Protein 6HER (pdb70)

Radius of gyration: 19.18 Å; Cα contacts (8 Å, |Δi|>4): 475; chains: 2; bounding box: 39×52×48 Å

B-factor: mean 21.42, std 13.22, range [9.12, 135.83]

Organism: Mus musculus (NCBI:txid10090)

CATH classification: 1.10.790.10

InterPro domains:
  IPR000817 Prion protein [PR00341] (7-22)
  IPR000817 Prion protein [PR00341] (31-52)
  IPR000817 Prion protein [PR00341] (56-71)
  IPR000817 Prion protein [PR00341] (72-87)
  IPR000817 Prion protein [PR00341] (111-130)
  IPR000817 Prion protein [PR00341] (143-162)
  IPR000817 Prion protein [PR00341] (193-214)
  IPR000817 Prion protein [PR00341] (234-252)
  IPR000817 Prion protein [SM00157] (23-241)
  IPR020949 Prion, copper binding octapeptide repeat region [PF03991] (51-94)
  IPR022416 Prion/Doppel protein, beta-ribbon domain [PF00377] (133-252)
  IPR022416 Prion/Doppel protein, beta-ribbon domain [PS00291] (112-127)
  IPR022416 Prion/Doppel protein, beta-ribbon domain [PS00706] (199-217)
  IPR025860 Major prion protein N-terminal [PF11587] (1-28)
  IPR036924 Prion/Doppel beta-ribbon domain superfamily [G3DSA:1.10.790.10] (89-230)
  IPR036924 Prion/Doppel beta-ribbon domain superfamily [SSF54098] (118-229)

Foldseek 3Di:
DQDDFPRDTQKDWDFADQDQDDDVDDVLSVVCVVCVVLADRTWIFHQPVVDPDLVVRLVCRLVRRLRVSVVVPADPSNNVVNSVRSSVVSSVVCVVRVVVVVD/DKAKAKDWADEAAQQAKTKIKIAIDDDPQLQWKKFKWWAAPPGDTFGAKIAASPRPDMDGDPVQPPAWDWGADVVRRMIMIIGGRDDQVPWTWMKMFTADDRDDDGDPVRTDSIHPTDTHGHDD

Sequence (227 aa):
AGAVVGGLGGYMGSAMSRPMIHFGNDWEDRYYRENMYRYPNQVYYRPVDQYSNQNNFVHDCVNITIKQHTVTNFTETDVKMMERVVEQMCVTQYQKESQAYYDQVQLQESSGGGLVQPGGSSLRRLSSCAASGRTFSSSYNMGWFRQAPGKGREEFVASITSSGDKSDYTDSVKGRFTISRDNAKNTMYLQMNNLKPEDTATYYCARGLGIYIIRARGGYDHWGQGTQVTVSS

Structure (mmCIF, N/CA/C/O backbone):
data_6HER
#
_entry.id   6HER
#
_cell.length_a   37.328
_cell.length_b   74.646
_cell.length_c   116.477
_cell.angle_alpha   90.00
_cell.angle_beta   90.00
_cell.angle_gamma   90.00
#
_symmetry.space_group_name_H-M   'P 21 21 21'
#
loop_
_entity.id
_entity.type
_entity.pdbx_description
1 polymer 'Major prion protein'
2 polymer 'Nanobody 484'
3 non-polymer 'SULFATE ION'
4 non-polymer GLYCEROL
5 water water
#
loop_
_atom_site.group_PDB
_atom_site.id
_atom_site.type_symbol
_atom_site.label_atom_id
_atom_site.label_alt_id
_atom_site.label_comp_id
_atom_site.label_asym_id
_atom_site.label_entity_id
_atom_site.label_seq_id
_atom_site.pdbx_PDB_ins_code
_atom_site.Cartn_x
_atom_site.Cartn_y
_atom_site.Cartn_z
_atom_site.occupancy
_atom_site.B_iso_or_equiv
_atom_site.auth_seq_id
_atom_site.auth_comp_id
_atom_site.auth_asym_id
_atom_site.auth_atom_id
_atom_site.pdbx_PDB_model_num
ATOM 1 N N . ALA A 1 1 ? 4.474 -10.940 -38.963 1.00 76.99 118 ALA A N 1
ATOM 2 C CA . ALA A 1 1 ? 4.209 -11.750 -37.775 1.00 75.33 118 ALA A CA 1
ATOM 3 C C . ALA A 1 1 ? 5.443 -12.539 -37.350 1.00 69.38 118 ALA A C 1
ATOM 4 O O . ALA A 1 1 ? 6.383 -12.707 -38.127 1.00 73.11 118 ALA A O 1
ATOM 6 N N . GLY A 1 2 ? 5.425 -13.012 -36.107 1.00 60.10 119 GLY A N 1
ATOM 7 C CA . GLY A 1 2 ? 6.475 -13.885 -35.603 1.00 49.10 119 GLY A CA 1
ATOM 8 C C . GLY A 1 2 ? 7.868 -13.292 -35.628 1.00 38.94 119 GLY A C 1
ATOM 9 O O . GLY A 1 2 ? 8.836 -14.001 -35.931 1.00 39.46 119 GLY A O 1
ATOM 10 N N . ALA A 1 3 ? 7.995 -12.007 -35.313 1.00 28.48 120 ALA A N 1
ATOM 11 C CA . ALA A 1 3 ? 9.296 -11.358 -35.315 1.00 22.92 120 ALA A CA 1
ATOM 12 C C . ALA A 1 3 ? 10.009 -11.579 -33.986 1.00 20.24 120 ALA A C 1
ATOM 13 O O . ALA A 1 3 ? 9.380 -11.704 -32.932 1.00 19.18 120 ALA A O 1
ATOM 15 N N . VAL A 1 4 ? 11.338 -11.614 -34.049 1.00 20.45 121 VAL A N 1
ATOM 16 C CA . VAL A 1 4 ? 12.195 -11.863 -32.895 1.00 18.68 121 VAL A CA 1
ATOM 17 C C . VAL A 1 4 ? 12.987 -10.597 -32.610 1.00 18.45 121 VAL A C 1
ATOM 18 O O . VAL A 1 4 ? 13.627 -10.043 -33.513 1.00 20.45 121 VAL A O 1
ATOM 22 N N . VAL A 1 5 ? 12.938 -10.139 -31.363 1.00 17.18 122 VAL A N 1
ATOM 23 C CA . VAL A 1 5 ? 13.744 -9.021 -30.894 1.00 17.54 122 VAL A CA 1
ATOM 24 C C . VAL A 1 5 ? 14.383 -9.451 -29.585 1.00 16.54 122 VAL A C 1
ATOM 25 O O . VAL A 1 5 ? 13.687 -9.940 -28.688 1.00 16.84 122 VAL A O 1
ATOM 29 N N . GLY A 1 6 ? 15.701 -9.296 -29.479 1.00 17.58 123 GLY A N 1
ATOM 30 C CA . GLY A 1 6 ? 16.392 -9.646 -28.248 1.00 17.95 123 GLY A CA 1
ATOM 31 C C . GLY A 1 6 ? 16.239 -11.097 -27.851 1.00 16.30 123 GLY A C 1
ATOM 32 O O . GLY A 1 6 ? 16.238 -11.413 -26.655 1.00 17.45 123 GLY A O 1
ATOM 33 N N . GLY A 1 7 ? 16.093 -11.991 -28.826 1.00 16.57 124 GLY A N 1
ATOM 34 C CA . GLY A 1 7 ? 15.975 -13.407 -28.560 1.00 16.15 124 GLY A CA 1
ATOM 35 C C . GLY A 1 7 ? 14.591 -13.887 -28.198 1.00 16.44 124 GLY A C 1
ATOM 36 O O . GLY A 1 7 ? 14.422 -15.080 -27.926 1.00 18.24 124 GLY A O 1
ATOM 37 N N . LEU A 1 8 ? 13.599 -13.008 -28.167 1.00 15.77 125 LEU A N 1
ATOM 38 C CA . LEU A 1 8 ? 12.221 -13.382 -27.901 1.00 14.89 125 LEU A CA 1
ATOM 39 C C . LEU A 1 8 ? 11.403 -13.204 -29.169 1.00 14.84 125 LEU A C 1
ATOM 40 O O . LEU A 1 8 ? 11.402 -12.122 -29.763 1.00 15.05 125 LEU 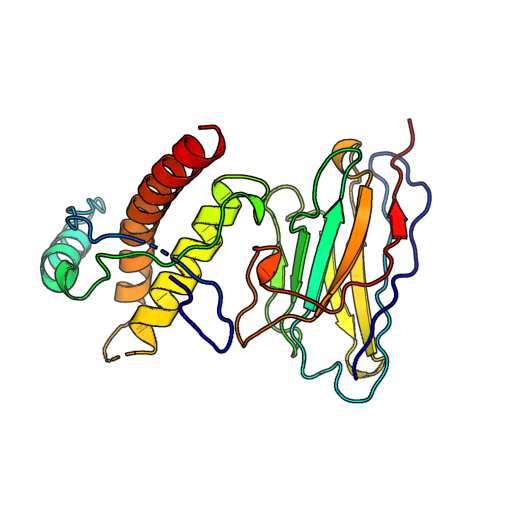A O 1
ATOM 45 N N . GLY A 1 9 ? 10.712 -14.264 -29.577 1.00 15.42 126 GLY A N 1
ATOM 46 C CA . GLY A 1 9 ? 9.841 -14.216 -30.730 1.00 15.77 126 GLY A CA 1
ATOM 47 C C . GLY A 1 9 ? 8.424 -13.821 -30.363 1.00 15.65 126 GLY A C 1
ATOM 48 O O . GLY A 1 9 ? 8.130 -13.375 -29.250 1.00 16.13 126 GLY A O 1
ATOM 49 N N . GLY A 1 10 ? 7.530 -13.982 -31.334 1.00 15.91 127 GLY A N 1
ATOM 50 C CA . GLY A 1 10 ? 6.131 -13.692 -31.115 1.00 15.81 127 GLY A CA 1
ATOM 51 C C . GLY A 1 10 ? 5.757 -12.230 -31.181 1.00 16.79 127 GLY A C 1
ATOM 52 O O . GLY A 1 10 ? 4.632 -11.879 -30.809 1.00 18.54 127 GLY A O 1
ATOM 53 N N . TYR A 1 11 ? 6.663 -11.361 -31.617 1.00 15.95 128 TYR A N 1
ATOM 54 C CA . TYR A 1 11 ? 6.311 -9.966 -31.807 1.00 15.80 128 TYR A CA 1
ATOM 55 C C . TYR A 1 11 ? 5.599 -9.793 -33.138 1.00 17.10 128 TYR A C 1
ATOM 56 O O . TYR A 1 11 ? 5.879 -10.494 -34.114 1.00 19.88 128 TYR A O 1
ATOM 65 N N . MET A 1 12 ? 4.657 -8.862 -33.158 1.00 17.52 129 MET A N 1
ATOM 66 C CA . MET A 1 12 ? 3.985 -8.457 -34.379 1.00 18.14 129 MET A CA 1
ATOM 67 C C . MET A 1 12 ? 4.651 -7.175 -34.858 1.00 18.47 129 MET A C 1
ATOM 68 O O . MET A 1 12 ? 5.084 -6.359 -34.047 1.00 17.81 129 MET A O 1
ATOM 73 N N . GLY A 1 14 ? 3.629 -3.888 -37.001 1.00 21.38 131 GLY A N 1
ATOM 74 C CA . GLY A 1 14 ? 2.553 -3.081 -37.551 1.00 21.60 131 GLY A CA 1
ATOM 75 C C . GLY A 1 14 ? 2.848 -2.522 -38.931 1.00 20.81 131 GLY A C 1
ATOM 76 O O . GLY A 1 14 ? 4.004 -2.405 -39.333 1.00 22.20 131 GLY A O 1
ATOM 77 N N . SER A 1 15 ? 1.794 -2.176 -39.660 1.00 22.44 132 SER A N 1
ATOM 78 C CA . SER A 1 15 ? 1.990 -1.607 -40.983 1.00 23.19 132 SER A CA 1
ATOM 79 C C . SER A 1 15 ? 2.588 -0.206 -40.878 1.00 23.07 132 SER A C 1
ATOM 80 O O . SER A 1 15 ? 2.464 0.484 -39.861 1.00 23.58 132 SER A O 1
ATOM 83 N N . ALA A 1 16 ? 3.244 0.212 -41.955 1.00 23.36 133 ALA A N 1
ATOM 84 C CA . ALA A 1 16 ? 3.911 1.504 -41.958 1.00 23.09 133 ALA A CA 1
ATOM 85 C C . ALA A 1 16 ? 2.906 2.633 -41.784 1.00 25.52 133 ALA A C 1
ATOM 86 O O . ALA A 1 16 ? 1.798 2.602 -42.332 1.00 26.69 133 ALA A O 1
ATOM 88 N N . MET A 1 17 ? 3.306 3.632 -41.006 1.00 27.56 134 MET A N 1
ATOM 89 C CA . MET A 1 17 ? 2.508 4.810 -40.725 1.00 32.56 134 MET A CA 1
ATOM 90 C C . MET A 1 17 ? 3.290 6.028 -41.186 1.00 30.83 134 MET A C 1
ATOM 91 O O . MET A 1 17 ? 4.524 6.024 -41.185 1.00 29.06 134 MET A O 1
ATOM 96 N N . SER A 1 18 ? 2.573 7.073 -41.582 1.00 33.12 135 SER A N 1
ATOM 97 C CA . SER A 1 18 ? 3.240 8.329 -41.888 1.00 37.87 135 SER A CA 1
ATOM 98 C C . SER A 1 18 ? 3.809 8.916 -40.603 1.00 36.65 135 SER A C 1
ATOM 99 O O . SER A 1 18 ? 3.131 8.950 -39.571 1.00 36.33 135 SER A O 1
ATOM 102 N N . ARG A 1 19 ? 5.064 9.347 -40.653 1.00 35.81 136 ARG A N 1
ATOM 103 C CA . ARG A 1 19 ? 5.669 10.004 -39.504 1.00 36.34 136 ARG A CA 1
ATOM 104 C C . ARG A 1 19 ? 5.189 11.450 -39.456 1.00 35.64 136 ARG A C 1
ATOM 105 O O . ARG A 1 19 ? 5.439 12.202 -40.403 1.00 36.10 136 ARG A O 1
ATOM 113 N N . PRO A 1 20 ? 4.520 11.870 -38.396 1.00 33.92 137 PRO A N 1
ATOM 114 C CA . PRO A 1 20 ? 4.083 13.262 -38.296 1.00 33.87 137 PRO A CA 1
ATOM 115 C C . PRO A 1 20 ? 5.172 14.115 -37.659 1.00 31.98 137 PRO A C 1
ATOM 116 O O . PRO A 1 20 ? 6.159 13.619 -37.109 1.00 31.34 137 PRO A O 1
ATOM 120 N 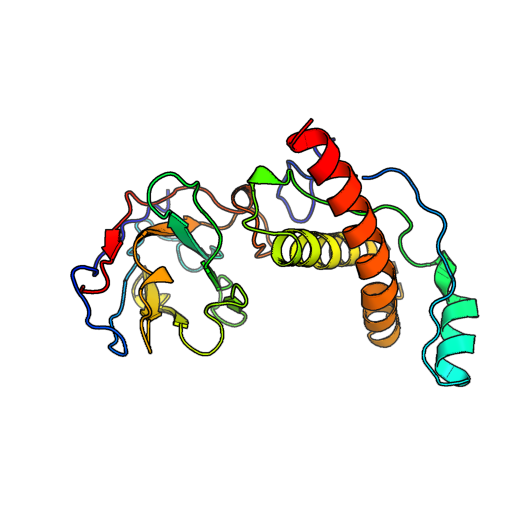N . MET A 1 21 ? 4.972 15.422 -37.758 1.00 30.72 138 MET A N 1
ATOM 121 C CA . MET A 1 21 ? 5.799 16.364 -37.024 1.00 28.53 138 MET A CA 1
ATOM 122 C C . MET A 1 21 ? 5.409 16.334 -35.552 1.00 25.90 138 MET A C 1
ATOM 123 O O . MET A 1 21 ? 4.226 16.273 -35.207 1.00 27.31 138 MET A O 1
ATOM 128 N N . ILE A 1 22 ? 6.413 16.343 -34.680 1.00 22.67 139 ILE A N 1
ATOM 129 C CA . ILE A 1 22 ? 6.211 16.482 -33.243 1.00 20.09 139 ILE A CA 1
ATOM 130 C C . ILE A 1 22 ? 6.559 17.914 -32.875 1.00 18.27 139 ILE A C 1
ATOM 131 O O . ILE A 1 22 ? 7.603 18.429 -33.294 1.00 17.80 139 ILE A O 1
ATOM 136 N N . HIS A 1 23 ? 5.687 18.562 -32.108 1.00 17.90 140 HIS A N 1
ATOM 137 C CA . HIS A 1 23 ? 5.843 19.966 -31.743 1.00 18.45 140 HIS A CA 1
ATOM 138 C C . HIS A 1 23 ? 6.306 20.044 -30.292 1.00 19.35 140 HIS A C 1
ATOM 139 O O . HIS A 1 23 ? 5.535 19.764 -29.367 1.00 22.38 140 HIS A O 1
ATOM 146 N N . PHE A 1 24 ? 7.572 20.416 -30.104 1.00 17.48 141 PHE A N 1
ATOM 147 C CA . PHE A 1 24 ? 8.244 20.346 -28.813 1.00 18.58 141 PHE A CA 1
ATOM 148 C C . PHE A 1 24 ? 8.145 21.632 -28.004 1.00 20.95 141 PHE A C 1
ATOM 149 O O . PHE A 1 24 ? 8.534 21.636 -26.830 1.00 22.87 141 PHE A O 1
ATOM 157 N N . GLY A 1 25 ? 7.643 22.716 -28.591 1.00 20.32 142 GLY A N 1
ATOM 158 C CA . GLY A 1 25 ? 7.601 23.980 -27.882 1.00 19.54 142 GLY A CA 1
ATOM 159 C C . GLY A 1 25 ? 8.935 24.679 -27.777 1.00 18.77 142 GLY A C 1
ATOM 160 O O . GLY A 1 25 ? 9.099 25.561 -26.930 1.00 20.09 142 GLY A O 1
ATOM 161 N N . ASN A 1 26 ? 9.895 24.306 -28.619 1.00 19.27 143 ASN A N 1
ATOM 162 C CA . ASN A 1 26 ? 11.233 24.871 -28.614 1.00 19.78 143 ASN A CA 1
ATOM 163 C C . ASN A 1 26 ? 11.746 24.856 -30.048 1.00 18.16 143 ASN A C 1
ATOM 164 O O . ASN A 1 26 ? 11.589 23.857 -30.753 1.00 18.02 143 ASN A O 1
ATOM 169 N N . ASP A 1 27 ? 12.349 25.967 -30.479 1.00 17.85 144 ASP A N 1
ATOM 170 C CA . ASP A 1 27 ? 12.767 26.081 -31.875 1.00 18.14 144 ASP A CA 1
ATOM 171 C C . ASP A 1 27 ? 13.836 25.050 -32.223 1.00 17.02 144 ASP A C 1
ATOM 172 O O . ASP A 1 27 ? 13.760 24.385 -33.265 1.00 17.83 144 ASP A O 1
ATOM 177 N N . TRP A 1 28 ? 14.849 24.910 -31.367 1.00 17.58 145 TRP A N 1
ATOM 178 C CA . TRP A 1 28 ? 15.939 23.989 -31.668 1.00 18.31 145 TRP A CA 1
ATOM 179 C C . TRP A 1 28 ? 15.442 22.552 -31.753 1.00 17.68 145 TRP A C 1
ATOM 180 O O . TRP A 1 28 ? 15.799 21.811 -32.678 1.00 17.88 145 TRP A O 1
ATOM 191 N N . GLU A 1 29 ? 14.619 22.133 -30.790 1.00 17.02 146 GLU A N 1
ATOM 192 C CA . GLU A 1 29 ? 14.120 20.763 -30.825 1.00 16.64 146 GLU A CA 1
ATOM 193 C C . GLU A 1 29 ? 13.249 20.528 -32.048 1.00 16.33 146 GLU A C 1
ATOM 194 O O . GLU A 1 29 ? 13.336 19.473 -32.686 1.00 16.56 146 GLU A O 1
ATOM 200 N N . ASP A 1 30 ? 12.403 21.502 -32.393 1.00 15.68 147 ASP A N 1
ATOM 201 C CA . ASP A 1 30 ? 11.579 21.362 -33.588 1.00 14.83 147 ASP A CA 1
ATOM 202 C C . ASP A 1 30 ? 12.443 21.236 -34.835 1.00 15.36 147 ASP A C 1
ATOM 203 O O . ASP A 1 30 ? 12.180 20.390 -35.700 1.00 15.32 147 ASP A O 1
ATOM 208 N N . ARG A 1 31 ? 13.477 22.071 -34.950 1.00 15.65 148 ARG A N 1
ATOM 209 C CA . ARG A 1 31 ? 14.350 22.000 -36.117 1.00 17.72 148 ARG A CA 1
ATOM 210 C C . ARG A 1 31 ? 15.114 20.685 -36.149 1.00 15.88 148 ARG A C 1
ATOM 211 O O . ARG A 1 31 ? 15.213 20.043 -37.203 1.00 15.45 148 ARG A O 1
ATOM 219 N N . TYR A 1 32 ? 15.669 20.275 -35.006 1.00 15.11 149 TYR A N 1
ATOM 220 C CA . TYR A 1 32 ? 16.356 18.992 -34.947 1.00 14.02 149 TYR A CA 1
ATOM 221 C C . TYR A 1 32 ? 15.422 17.853 -35.343 1.00 13.89 149 TYR A C 1
ATOM 222 O O . TYR A 1 32 ? 15.811 16.953 -36.097 1.00 14.14 149 TYR A O 1
ATOM 231 N N . TYR A 1 33 ? 14.184 17.872 -34.845 1.00 14.52 150 TYR A N 1
ATOM 232 C CA . TYR A 1 33 ? 13.255 16.804 -35.192 1.00 14.99 150 TYR A CA 1
ATOM 233 C C . TYR A 1 33 ? 12.956 16.805 -36.685 1.00 14.69 150 TYR A C 1
ATOM 234 O O . TYR A 1 33 ? 12.963 15.749 -37.325 1.00 14.82 150 TYR A O 1
ATOM 243 N N . ARG A 1 34 ? 12.686 17.980 -37.256 1.00 14.53 151 ARG A N 1
ATOM 244 C CA . ARG A 1 34 ? 12.432 18.056 -38.694 1.00 15.85 151 ARG A CA 1
ATOM 245 C C . ARG A 1 34 ? 13.598 17.491 -39.487 1.00 15.41 151 ARG A C 1
ATOM 246 O O . ARG A 1 34 ? 13.399 16.827 -40.511 1.00 16.61 151 ARG A O 1
ATOM 254 N N . GLU A 1 35 ? 14.820 17.747 -39.026 1.00 14.22 152 GLU A N 1
ATOM 255 C CA . GLU A 1 35 ? 16.013 17.264 -39.710 1.00 14.24 152 GLU A CA 1
ATOM 256 C C . GLU A 1 35 ? 16.171 15.75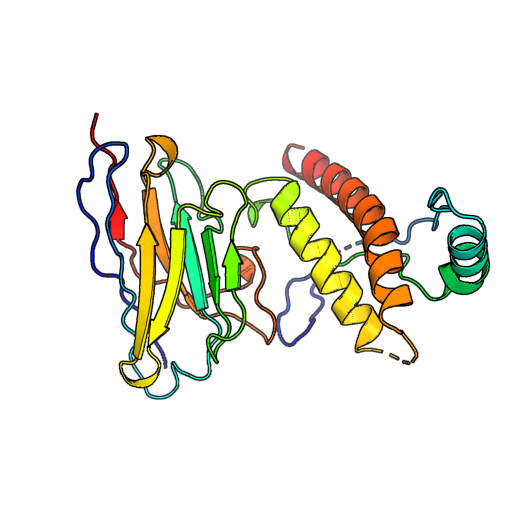4 -39.615 1.00 13.71 152 GLU A C 1
ATOM 257 O O . GLU A 1 35 ? 16.692 15.139 -40.553 1.00 14.18 152 GLU A O 1
ATOM 263 N N . ASN A 1 36 ? 15.765 15.146 -38.493 1.00 13.27 153 ASN A N 1
ATOM 264 C CA . ASN A 1 36 ? 16.119 13.768 -38.184 1.00 13.14 153 ASN A CA 1
ATOM 265 C C . ASN A 1 36 ? 14.949 12.801 -38.228 1.00 13.33 153 ASN A C 1
ATOM 266 O O . ASN A 1 36 ? 15.165 11.592 -38.068 1.00 14.15 153 ASN A O 1
ATOM 271 N N . MET A 1 37 ? 13.727 13.283 -38.475 1.00 13.72 154 MET A N 1
ATOM 272 C CA . MET A 1 37 ? 12.543 12.459 -38.253 1.00 14.02 154 MET A CA 1
ATOM 273 C C . MET A 1 37 ? 12.512 11.212 -39.128 1.00 14.87 154 MET A C 1
ATOM 274 O O . MET A 1 37 ? 11.917 10.206 -38.729 1.00 14.75 154 MET A O 1
ATOM 279 N N . TYR A 1 38 ? 13.124 11.247 -40.315 1.00 14.47 155 TYR A N 1
ATOM 280 C CA . TYR A 1 38 ? 13.086 10.079 -41.190 1.00 15.41 155 TYR A CA 1
ATOM 281 C C . TYR A 1 38 ? 14.090 9.004 -40.787 1.00 16.69 155 TYR A C 1
ATOM 282 O O . TYR A 1 38 ? 14.024 7.883 -41.310 1.00 19.84 155 TYR A O 1
ATOM 291 N N . ARG A 1 39 ? 14.988 9.306 -39.846 1.00 15.69 156 ARG A N 1
ATOM 292 C CA . ARG A 1 39 ? 15.853 8.291 -39.256 1.00 16.16 156 ARG A CA 1
ATOM 293 C C . ARG A 1 39 ? 15.141 7.463 -38.199 1.00 17.32 156 ARG A C 1
ATOM 294 O O . ARG A 1 39 ? 15.720 6.489 -37.707 1.00 19.89 156 ARG A O 1
ATOM 302 N N . TYR A 1 40 ? 13.921 7.824 -37.837 1.00 15.78 157 TYR A N 1
ATOM 303 C CA . TYR A 1 40 ? 13.175 7.209 -36.749 1.00 16.60 157 TYR A CA 1
ATOM 304 C C . TYR A 1 40 ? 12.151 6.223 -37.307 1.00 17.48 157 TYR A C 1
ATOM 305 O O . TYR A 1 40 ? 11.847 6.245 -38.502 1.00 18.54 157 TYR A O 1
ATOM 314 N N . PRO A 1 41 ? 11.608 5.319 -36.484 1.00 19.09 158 PRO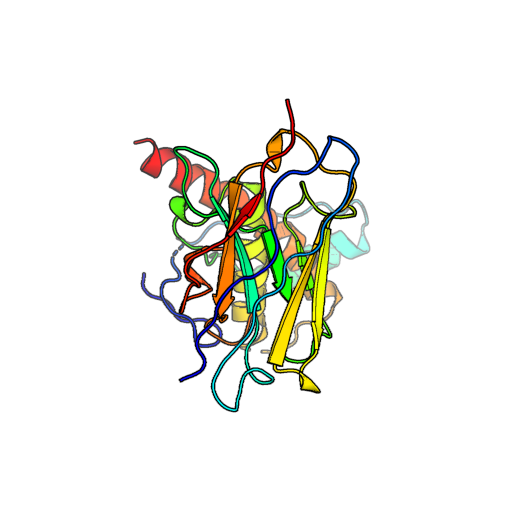 A N 1
ATOM 315 C CA . PRO A 1 41 ? 10.746 4.260 -37.033 1.00 20.03 158 PRO A CA 1
ATOM 316 C C . PRO A 1 41 ? 9.447 4.793 -37.630 1.00 21.52 158 PRO A C 1
ATOM 317 O O . PRO A 1 41 ? 8.948 5.856 -37.253 1.00 22.76 158 PRO A O 1
ATOM 321 N N . ASN A 1 42 ? 8.899 4.027 -38.577 1.00 20.61 159 ASN A N 1
ATOM 322 C CA . ASN A 1 42 ? 7.547 4.253 -39.082 1.00 21.52 159 ASN A CA 1
ATOM 323 C C . ASN A 1 42 ? 6.681 3.003 -38.966 1.00 21.11 159 ASN A C 1
ATOM 324 O O . ASN A 1 42 ? 5.569 2.977 -39.507 1.00 22.38 159 ASN A O 1
ATOM 329 N N . GLN A 1 43 ? 7.172 1.968 -38.279 1.00 21.10 160 GLN A N 1
ATOM 330 C CA . GLN A 1 43 ? 6.452 0.733 -38.005 1.00 20.90 160 GLN A CA 1
ATOM 331 C C . GLN A 1 43 ? 6.781 0.347 -36.572 1.00 19.34 160 GLN A C 1
ATOM 332 O O . GLN A 1 43 ? 7.931 0.485 -36.146 1.00 21.37 160 GLN A O 1
ATOM 338 N N . VAL A 1 44 ? 5.792 -0.150 -35.829 1.00 16.67 161 VAL A N 1
ATOM 339 C CA . VAL A 1 44 ? 5.992 -0.460 -34.416 1.00 16.25 161 VAL A CA 1
ATOM 340 C C . VAL A 1 44 ? 5.862 -1.956 -34.172 1.00 15.63 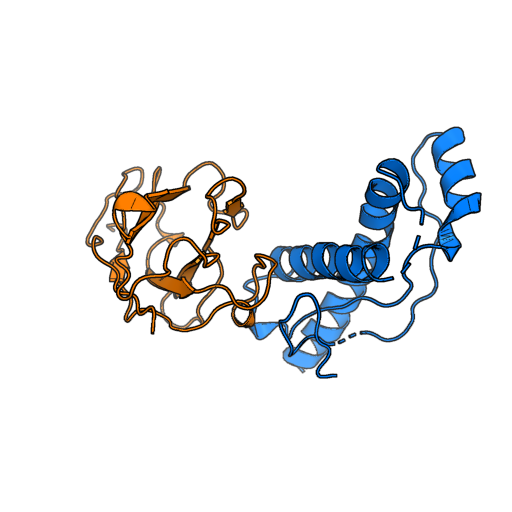161 VAL A C 1
ATOM 341 O O . VAL A 1 44 ? 5.049 -2.649 -34.792 1.00 17.33 161 VAL A O 1
ATOM 345 N N . TYR A 1 45 ? 6.673 -2.444 -33.236 1.00 14.49 162 TYR A N 1
ATOM 346 C CA . TYR A 1 45 ? 6.587 -3.811 -32.744 1.00 14.83 162 TYR A CA 1
ATOM 347 C C . TYR A 1 45 ? 5.654 -3.848 -31.543 1.00 14.79 162 TYR A C 1
ATOM 348 O O . TYR A 1 45 ? 5.672 -2.947 -30.698 1.00 16.36 162 TYR A O 1
ATOM 357 N N . TYR A 1 46 ? 4.835 -4.890 -31.473 1.00 14.76 163 TYR A N 1
ATOM 358 C CA . TYR A 1 46 ? 3.884 -5.034 -30.384 1.00 14.62 163 TYR A CA 1
ATOM 359 C C . TYR A 1 46 ? 3.622 -6.517 -30.160 1.00 14.54 163 TYR A C 1
ATOM 360 O O . TYR A 1 46 ? 4.139 -7.379 -30.877 1.00 16.32 163 TYR A O 1
ATOM 369 N N . ARG A 1 47 ? 2.824 -6.813 -29.143 1.00 14.27 164 ARG A N 1
ATOM 370 C CA . ARG A 1 47 ? 2.378 -8.164 -28.852 1.00 14.42 164 ARG A CA 1
ATOM 371 C C . ARG A 1 47 ? 0.861 -8.169 -28.704 1.00 14.94 164 ARG A C 1
ATOM 372 O O . ARG A 1 47 ? 0.254 -7.117 -28.485 1.00 15.20 164 ARG A O 1
ATOM 380 N N . PRO A 1 48 ? 0.224 -9.332 -28.853 1.00 15.76 165 PRO A N 1
ATOM 381 C CA . PRO A 1 48 ? -1.244 -9.387 -28.780 1.00 16.31 165 PRO A CA 1
ATOM 382 C C . PRO A 1 48 ? -1.804 -8.741 -27.515 1.00 17.21 165 PRO A C 1
ATOM 383 O O . PRO A 1 48 ? -1.237 -8.857 -26.423 1.00 17.18 165 PRO A O 1
ATOM 387 N N . VAL A 1 49 ? -2.951 -8.071 -27.672 1.00 17.69 166 VAL A N 1
ATOM 388 C CA . VAL A 1 49 ? -3.500 -7.243 -26.597 1.00 18.60 166 VAL A CA 1
ATOM 389 C C . VAL A 1 49 ? -3.843 -8.056 -25.357 1.00 17.93 166 VAL A C 1
ATOM 390 O O . VAL A 1 49 ? -3.824 -7.524 -24.239 1.00 18.57 166 VAL A O 1
ATOM 394 N N . ASP A 1 50 ? -4.158 -9.349 -25.517 1.00 17.89 167 ASP A N 1
ATOM 395 C CA . ASP A 1 50 ? -4.510 -10.171 -24.358 1.00 18.57 167 ASP A CA 1
ATOM 396 C C . ASP A 1 50 ? -3.340 -10.359 -23.398 1.00 17.17 167 ASP A C 1
ATOM 397 O O . ASP A 1 50 ? -3.548 -10.772 -22.248 1.00 18.66 167 ASP A O 1
ATOM 402 N N . GLN A 1 51 ? -2.121 -10.068 -23.846 1.00 15.13 168 GLN A N 1
ATOM 403 C CA . GLN A 1 51 ? -0.930 -10.195 -23.019 1.00 13.86 168 GLN A CA 1
ATOM 404 C C . GLN A 1 51 ? -0.732 -9.016 -22.076 1.00 14.59 168 GLN A C 1
ATOM 405 O O . GLN A 1 51 ? 0.246 -9.009 -21.315 1.00 14.94 168 GLN A O 1
ATOM 411 N N . TYR A 1 52 ? -1.658 -8.052 -22.079 1.00 14.82 169 TYR A N 1
ATOM 412 C CA . TYR A 1 52 ? -1.578 -6.846 -21.270 1.00 14.68 169 TYR A CA 1
ATOM 413 C C . TYR A 1 52 ? -2.895 -6.602 -20.550 1.00 16.02 169 TYR A C 1
ATOM 414 O O . TYR A 1 52 ? -3.964 -7.005 -21.017 1.00 17.19 169 TYR A O 1
ATOM 423 N N . SER A 1 53 ? -2.811 -5.900 -19.418 1.00 17.02 170 SER A N 1
ATOM 424 C CA . SER A 1 53 ? -4.007 -5.511 -18.686 1.00 17.50 170 SER A CA 1
ATOM 425 C C . SER A 1 53 ? -4.715 -4.321 -19.316 1.00 18.41 170 SER A C 1
ATOM 426 O O . SER A 1 53 ? -5.931 -4.174 -19.134 1.00 20.24 170 SER A O 1
ATOM 429 N N . ASN A 1 54 ? -3.996 -3.471 -20.046 1.00 18.74 171 ASN A N 1
ATOM 430 C CA . ASN A 1 54 ? -4.553 -2.196 -20.470 1.00 19.67 171 ASN A CA 1
ATOM 431 C C . ASN A 1 54 ? -3.667 -1.588 -21.545 1.00 19.43 171 ASN A C 1
ATOM 432 O O . ASN A 1 54 ? -2.612 -2.126 -21.899 1.00 18.86 171 ASN A O 1
ATOM 437 N N . GLN A 1 55 ? -4.108 -0.434 -22.039 1.00 19.33 172 GLN A N 1
ATOM 438 C CA . GLN A 1 55 ? -3.381 0.269 -23.087 1.00 19.88 172 GLN A CA 1
ATOM 439 C C . GLN A 1 55 ? -1.997 0.705 -22.622 1.00 20.87 172 GLN A C 1
ATOM 440 O O . GLN A 1 55 ? -1.016 0.558 -23.360 1.00 19.37 172 GLN A O 1
ATOM 446 N N . ASN A 1 56 ? -1.890 1.224 -21.393 1.00 22.64 173 ASN A N 1
ATOM 447 C CA . ASN A 1 56 ? -0.610 1.757 -20.932 1.00 27.67 173 ASN A CA 1
ATOM 448 C C . ASN A 1 56 ? 0.489 0.701 -20.981 1.00 19.25 173 ASN A C 1
ATOM 449 O O . ASN A 1 56 ? 1.625 0.991 -21.376 1.00 16.97 173 ASN A O 1
ATOM 454 N N . ASN A 1 57 ? 0.173 -0.533 -20.590 1.00 15.60 174 ASN A N 1
ATOM 455 C CA . ASN A 1 57 ? 1.203 -1.564 -20.560 1.00 15.18 174 ASN A CA 1
ATOM 456 C C . ASN A 1 57 ? 1.555 -2.047 -21.963 1.00 15.07 174 ASN A C 1
ATOM 457 O O . ASN A 1 57 ? 2.731 -2.278 -22.265 1.00 14.73 174 ASN A O 1
ATOM 462 N N . PHE A 1 58 ? 0.551 -2.192 -22.832 1.00 15.29 175 PHE A N 1
ATOM 463 C CA . PHE A 1 58 ? 0.811 -2.483 -24.239 1.00 14.25 175 PHE A CA 1
ATOM 464 C C . PHE A 1 58 ? 1.720 -1.422 -24.848 1.00 13.96 175 PHE A C 1
ATOM 465 O O . PHE A 1 58 ? 2.712 -1.744 -25.512 1.00 14.41 175 PHE A O 1
ATOM 473 N N . VAL A 1 59 ? 1.397 -0.146 -24.619 1.00 15.36 176 VAL A N 1
ATOM 474 C CA . VAL A 1 59 ? 2.151 0.941 -25.239 1.00 15.64 176 VAL A CA 1
ATOM 475 C C . VAL A 1 59 ? 3.573 0.986 -24.698 1.00 14.69 176 VAL A C 1
ATOM 476 O O . VAL A 1 59 ? 4.531 1.227 -25.441 1.00 15.19 176 VAL A O 1
ATOM 480 N N . HIS A 1 60 ? 3.740 0.706 -23.404 1.00 15.40 177 HIS A N 1
ATOM 481 C CA . HIS A 1 60 ? 5.075 0.714 -22.820 1.00 14.56 177 HIS A CA 1
ATOM 482 C C . HIS A 1 60 ? 6.000 -0.266 -23.538 1.00 13.35 177 HIS A C 1
ATOM 483 O O . HIS A 1 60 ? 7.129 0.083 -23.900 1.00 14.26 177 HIS A O 1
ATOM 490 N N . ASP A 1 61 ? 5.543 -1.507 -23.732 1.00 13.58 178 ASP A N 1
ATOM 491 C CA . ASP A 1 61 ? 6.342 -2.493 -24.454 1.00 13.43 178 ASP A CA 1
ATOM 492 C C . ASP A 1 61 ? 6.581 -2.049 -25.888 1.00 13.54 178 ASP A C 1
ATOM 493 O O . ASP A 1 61 ? 7.697 -2.153 -26.409 1.00 13.79 178 ASP A O 1
ATOM 498 N N . CYS A 1 62 ? 5.516 -1.592 -26.556 1.00 13.88 179 CYS A N 1
ATOM 499 C CA . CYS A 1 62 ? 5.613 -1.181 -27.952 1.00 14.44 179 CYS A CA 1
ATOM 500 C C . CYS A 1 62 ? 6.667 -0.094 -28.136 1.00 14.56 179 CYS A C 1
ATOM 501 O O . CYS A 1 62 ? 7.503 -0.182 -29.038 1.00 14.41 179 CYS A O 1
ATOM 504 N N . VAL A 1 63 ? 6.685 0.907 -27.259 1.00 14.45 180 VAL A N 1
ATOM 505 C CA . VAL A 1 63 ? 7.692 1.960 -27.365 1.00 14.25 180 VAL A CA 1
ATOM 506 C C . VAL A 1 63 ? 9.082 1.400 -27.096 1.00 13.61 180 VAL A C 1
ATOM 507 O O . VAL A 1 63 ? 10.020 1.606 -27.874 1.00 14.78 180 VAL A O 1
ATOM 511 N N . ASN A 1 64 ? 9.228 0.671 -25.988 1.00 14.42 181 ASN A N 1
ATOM 512 C CA . ASN A 1 64 ? 10.528 0.155 -25.576 1.00 15.23 181 ASN A CA 1
ATOM 513 C C . ASN A 1 64 ? 11.134 -0.758 -26.642 1.00 15.79 181 ASN A C 1
ATOM 514 O O . ASN A 1 64 ? 12.283 -0.566 -27.066 1.00 15.29 181 ASN A O 1
ATOM 519 N N . ILE A 1 65 ? 10.368 -1.750 -27.101 1.00 15.10 182 ILE A N 1
ATOM 520 C CA . ILE A 1 65 ? 10.903 -2.739 -28.033 1.00 15.26 182 ILE A CA 1
ATOM 521 C C . ILE A 1 65 ? 11.110 -2.135 -29.421 1.00 15.41 182 ILE A C 1
ATOM 522 O O . ILE A 1 65 ? 12.094 -2.446 -30.103 1.00 16.66 182 ILE A O 1
ATOM 527 N N . THR A 1 66 ? 10.202 -1.257 -29.863 1.00 15.34 183 THR A N 1
ATOM 528 C CA . THR A 1 66 ? 10.395 -0.626 -31.167 1.00 14.71 183 THR A CA 1
ATOM 529 C C . THR A 1 66 ? 11.697 0.161 -31.197 1.00 14.70 183 THR A C 1
ATOM 530 O O . THR A 1 66 ? 12.466 0.071 -32.160 1.00 15.44 183 THR A O 1
ATOM 534 N N . ILE A 1 67 ? 11.984 0.909 -30.131 1.00 14.63 184 ILE A N 1
ATOM 535 C CA . ILE A 1 67 ? 13.195 1.721 -30.116 1.00 15.48 184 ILE A CA 1
ATOM 536 C C . ILE A 1 67 ? 14.431 0.844 -29.979 1.00 16.34 184 ILE A C 1
ATOM 537 O O . ILE A 1 67 ? 15.454 1.085 -30.632 1.00 17.59 184 ILE A O 1
ATOM 542 N N . LYS A 1 68 ? 14.353 -0.201 -29.151 1.00 16.74 185 LYS A N 1
ATOM 543 C CA . LYS A 1 68 ? 15.473 -1.126 -29.027 1.00 17.21 185 LYS A CA 1
ATOM 544 C C . LYS A 1 68 ? 15.785 -1.785 -30.365 1.00 18.60 185 LYS A C 1
ATOM 545 O O . LYS A 1 68 ? 16.946 -1.839 -30.784 1.00 19.98 185 LYS A O 1
ATOM 551 N N . GLN A 1 69 ? 14.754 -2.272 -31.065 1.00 17.53 186 GLN A N 1
ATOM 552 C CA . GLN A 1 69 ? 14.987 -2.916 -32.355 1.00 18.35 186 GLN A CA 1
ATOM 553 C C . GLN A 1 69 ? 15.628 -1.945 -33.335 1.00 18.84 186 GLN A C 1
ATOM 554 O O . GLN A 1 69 ? 16.528 -2.318 -34.096 1.00 20.18 186 GLN A O 1
ATOM 560 N N . HIS A 1 70 ? 15.188 -0.685 -33.312 1.00 17.57 187 HIS A N 1
ATOM 561 C CA . HIS A 1 70 ? 15.665 0.297 -34.277 1.00 18.33 187 HIS A CA 1
ATOM 562 C C . HIS A 1 70 ? 17.092 0.730 -33.973 1.00 20.58 187 HIS A C 1
ATOM 563 O O . HIS A 1 70 ? 17.884 0.965 -34.892 1.00 23.11 187 HIS A O 1
ATOM 570 N N . THR A 1 71 ? 17.438 0.849 -32.694 1.00 21.86 188 THR A N 1
ATOM 571 C CA . THR A 1 71 ? 18.758 1.341 -32.326 1.00 26.78 188 THR A CA 1
ATOM 572 C C . THR A 1 71 ? 19.816 0.248 -32.254 1.00 30.44 188 THR A C 1
ATOM 573 O O . THR A 1 71 ? 21.004 0.551 -32.398 1.00 31.37 188 THR A O 1
ATOM 577 N N . VAL A 1 72 ? 19.428 -1.010 -32.040 1.00 34.45 189 VAL A N 1
ATOM 578 C CA . VAL A 1 72 ? 20.424 -2.078 -32.094 1.00 42.23 189 VAL A CA 1
ATOM 579 C C . VAL A 1 72 ? 20.697 -2.513 -33.528 1.00 43.44 189 VAL A C 1
ATOM 580 O O . VAL A 1 72 ? 21.792 -2.996 -33.832 1.00 44.46 189 VAL A O 1
ATOM 584 N N . THR A 1 73 ? 19.732 -2.351 -34.427 1.00 46.25 190 THR A N 1
ATOM 585 C CA . THR A 1 73 ? 19.946 -2.689 -35.831 1.00 47.44 190 THR A CA 1
ATOM 586 C C . THR A 1 73 ? 20.282 -1.441 -36.642 1.00 49.74 190 THR A C 1
ATOM 587 O O . THR A 1 73 ? 20.884 -1.528 -37.709 1.00 52.27 190 THR A O 1
ATOM 591 N N . ASN A 1 80 ? 24.105 7.109 -36.341 1.00 62.39 197 ASN A N 1
ATOM 592 C CA . ASN A 1 80 ? 24.233 6.734 -34.937 1.00 62.75 197 ASN A CA 1
ATOM 593 C C . ASN A 1 80 ? 23.262 7.539 -34.077 1.00 52.48 197 ASN A C 1
ATOM 594 O O . ASN A 1 80 ? 23.198 8.764 -34.179 1.00 50.14 197 ASN A O 1
ATOM 599 N N . PHE A 1 81 ? 22.512 6.844 -33.226 1.00 45.36 198 PHE A N 1
ATOM 600 C CA . PHE A 1 81 ? 21.466 7.470 -32.430 1.00 42.57 198 PHE A CA 1
ATOM 601 C C . PHE A 1 81 ? 22.013 7.904 -31.078 1.00 45.33 198 PHE A C 1
ATOM 602 O O . PHE A 1 81 ? 22.645 7.113 -30.370 1.00 54.20 198 PHE A O 1
ATOM 610 N N . THR A 1 82 ? 21.762 9.159 -30.727 1.00 38.51 199 THR A N 1
ATOM 611 C CA . THR A 1 82 ? 22.190 9.739 -29.468 1.00 35.22 199 THR A CA 1
ATOM 612 C C . THR A 1 82 ? 21.037 9.701 -28.471 1.00 35.40 199 THR A C 1
ATOM 613 O O . THR A 1 82 ? 19.934 9.236 -28.773 1.00 32.85 199 THR A O 1
ATOM 617 N N . G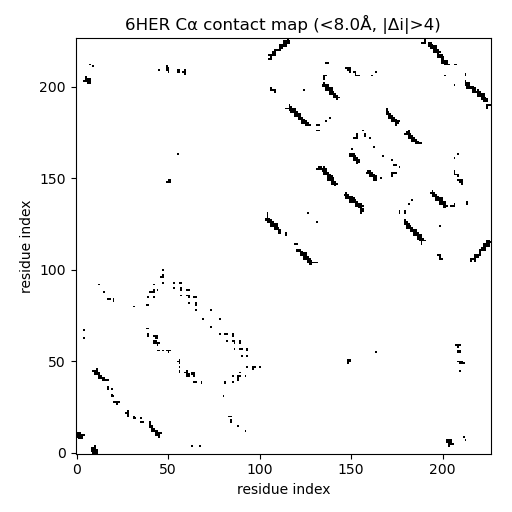LU A 1 83 ? 21.299 10.216 -27.266 1.00 39.41 200 GLU A N 1
ATOM 618 C CA . GLU A 1 83 ? 20.253 10.271 -26.251 1.00 47.02 200 GLU A CA 1
ATOM 619 C C . GLU A 1 83 ? 19.145 11.241 -26.658 1.00 36.33 200 GLU A C 1
ATOM 620 O O . GLU A 1 83 ? 17.972 11.023 -26.339 1.00 33.71 200 GLU A O 1
ATOM 626 N N . THR A 1 84 ? 19.492 12.310 -27.381 1.00 31.02 201 THR A N 1
ATOM 627 C CA . THR A 1 84 ? 18.465 13.191 -27.929 1.00 27.44 201 THR A CA 1
ATOM 628 C C . THR A 1 84 ? 17.572 12.437 -28.903 1.00 23.32 201 THR A C 1
ATOM 629 O O . THR A 1 84 ? 16.346 12.581 -28.862 1.00 22.28 201 THR A O 1
ATOM 633 N N . ASP A 1 85 ? 18.170 11.615 -29.774 1.00 20.84 202 ASP A N 1
ATOM 634 C CA . ASP A 1 85 ? 17.381 10.835 -30.724 1.00 18.85 202 ASP A CA 1
ATOM 635 C C . ASP A 1 85 ? 16.435 9.887 -30.002 1.00 17.72 202 ASP A C 1
ATOM 636 O O . ASP A 1 85 ? 15.277 9.730 -30.400 1.00 16.58 202 ASP A O 1
ATOM 641 N N . VAL A 1 86 ? 16.916 9.232 -28.942 1.00 19.62 203 VAL A N 1
ATOM 642 C CA . VAL A 1 86 ? 16.063 8.309 -28.199 1.00 20.36 203 VAL A CA 1
ATOM 643 C C . VAL A 1 86 ? 14.881 9.049 -27.584 1.00 20.77 203 VAL A C 1
ATOM 644 O O . VAL A 1 86 ? 13.739 8.581 -27.645 1.00 19.69 203 VAL A O 1
ATOM 648 N N . LYS A 1 87 ? 15.128 10.234 -27.018 1.00 23.02 204 LYS A N 1
ATOM 649 C CA . LYS A 1 87 ? 14.039 10.992 -26.407 1.00 27.99 204 LYS A CA 1
ATOM 650 C C . LYS A 1 87 ? 13.003 11.410 -27.448 1.00 23.86 204 LYS A C 1
ATOM 651 O O . LYS A 1 87 ? 11.795 11.377 -27.190 1.00 22.35 204 LYS A O 1
ATOM 657 N N . MET A 1 88 ? 13.451 11.789 -28.640 1.00 21.05 205 MET A N 1
ATOM 658 C CA . MET A 1 88 ? 12.488 12.174 -29.664 1.00 20.46 205 MET A CA 1
ATOM 659 C C . MET A 1 88 ? 11.764 10.964 -30.233 1.00 18.94 205 MET A C 1
ATOM 660 O O . MET A 1 88 ? 10.557 11.025 -30.490 1.00 19.60 205 MET A O 1
ATOM 665 N N . MET A 1 89 ? 12.477 9.849 -30.399 1.00 17.01 206 MET A N 1
ATOM 666 C CA . MET A 1 89 ? 11.818 8.609 -30.792 1.00 17.12 206 MET A CA 1
ATOM 667 C C . MET A 1 89 ? 10.743 8.211 -29.793 1.00 18.96 206 MET A C 1
ATOM 668 O O . MET A 1 89 ? 9.686 7.701 -30.175 1.00 18.91 206 MET A O 1
ATOM 673 N N . GLU A 1 90 ? 10.981 8.453 -28.505 1.00 20.55 207 GLU A N 1
ATOM 674 C CA . GLU A 1 90 ? 9.969 8.097 -27.518 1.00 23.49 207 GLU A CA 1
ATOM 675 C C . GLU A 1 90 ? 8.667 8.853 -27.761 1.00 23.03 207 GLU A C 1
ATOM 676 O O . GLU A 1 90 ? 7.579 8.296 -27.586 1.00 24.41 207 GLU A O 1
ATOM 682 N N . ARG A 1 91 ? 8.757 10.104 -28.218 1.00 22.46 208 ARG A N 1
ATOM 683 C CA . ARG A 1 91 ? 7.555 10.896 -28.462 1.00 24.05 208 ARG A CA 1
ATOM 684 C C . ARG A 1 91 ? 6.777 10.382 -29.670 1.00 21.72 208 ARG A C 1
ATOM 685 O O . ARG A 1 91 ? 5.559 10.177 -29.596 1.00 22.46 208 ARG A O 1
ATOM 693 N N . VAL A 1 92 ? 7.451 10.201 -30.806 1.00 19.70 209 VAL A N 1
ATOM 694 C CA . VAL A 1 92 ? 6.725 9.806 -32.010 1.00 19.23 209 VAL A CA 1
ATOM 695 C C . VAL A 1 92 ? 6.292 8.342 -31.940 1.00 18.51 209 VAL A C 1
ATOM 696 O O . VAL A 1 92 ? 5.175 7.994 -32.342 1.00 18.72 209 VAL A O 1
ATOM 700 N N . VAL A 1 93 ? 7.146 7.466 -31.407 1.00 16.94 210 VAL A N 1
ATOM 701 C CA . VAL A 1 93 ? 6.777 6.055 -31.324 1.00 15.52 210 VAL A CA 1
ATOM 702 C C . VAL A 1 93 ? 5.608 5.845 -30.367 1.00 15.97 210 VAL A C 1
ATOM 703 O O . VAL A 1 93 ? 4.754 4.984 -30.602 1.00 17.11 210 VAL A O 1
ATOM 707 N N . GLU A 1 94 ? 5.524 6.639 -29.297 1.00 16.67 211 GLU A N 1
ATOM 708 C CA . GLU A 1 94 ? 4.378 6.540 -28.398 1.00 18.34 211 GLU A CA 1
ATOM 709 C C . GLU A 1 94 ? 3.071 6.803 -29.139 1.00 17.97 211 GLU A C 1
ATOM 710 O O . GLU A 1 94 ? 2.093 6.065 -28.976 1.00 17.45 211 GLU A O 1
ATOM 716 N N . GLN A 1 95 ? 3.040 7.847 -29.974 1.00 18.63 212 GLN A N 1
ATOM 717 C CA . GLN A 1 95 ? 1.830 8.135 -30.737 1.00 19.43 212 GLN A CA 1
ATOM 718 C C . GLN A 1 95 ? 1.467 6.971 -31.650 1.00 19.63 212 GLN A C 1
ATOM 719 O O . GLN A 1 95 ? 0.299 6.574 -31.731 1.00 20.57 212 GLN A O 1
ATOM 725 N N . MET A 1 96 ? 2.458 6.408 -32.342 1.00 19.81 213 MET A N 1
ATOM 726 C CA . MET A 1 96 ? 2.178 5.299 -33.248 1.00 19.46 213 MET A CA 1
ATOM 727 C C . MET A 1 96 ? 1.726 4.061 -32.485 1.00 18.72 213 MET A C 1
ATOM 728 O O . MET A 1 96 ? 0.874 3.306 -32.966 1.00 20.20 213 MET A O 1
ATOM 733 N N . CYS A 1 97 ? 2.293 3.833 -31.297 1.00 16.94 214 CYS A N 1
ATOM 734 C CA . CYS A 1 97 ? 1.904 2.682 -30.487 1.00 16.99 214 CYS A CA 1
ATOM 735 C C . CYS A 1 97 ? 0.477 2.824 -29.975 1.00 17.40 214 CYS A C 1
ATOM 736 O O . CYS A 1 97 ? -0.252 1.832 -29.866 1.00 18.57 214 CYS A O 1
ATOM 739 N N . VAL A 1 98 ? 0.061 4.051 -29.661 1.00 17.90 215 VAL A N 1
ATOM 740 C CA . VAL A 1 98 ? -1.325 4.287 -29.262 1.00 19.13 215 VAL A CA 1
ATOM 741 C C . VAL A 1 98 ? -2.263 3.981 -30.422 1.00 20.72 215 VAL A C 1
ATOM 742 O O . VAL A 1 98 ? -3.283 3.300 -30.261 1.00 21.30 215 VAL A O 1
ATOM 746 N N . THR A 1 99 ? -1.932 4.491 -31.610 1.00 22.08 216 THR A N 1
ATOM 747 C CA . THR A 1 99 ? -2.708 4.166 -32.803 1.00 23.50 216 THR A CA 1
ATOM 748 C C . THR A 1 99 ? -2.768 2.660 -33.020 1.00 23.88 216 THR A C 1
ATOM 749 O O . THR A 1 99 ? -3.836 2.106 -33.305 1.00 25.40 216 THR A O 1
ATOM 753 N N . GLN A 1 100 ? -1.630 1.979 -32.879 1.00 22.87 217 GLN A N 1
ATOM 754 C CA . GLN A 1 100 ? -1.615 0.535 -33.075 1.00 21.96 217 GLN A CA 1
ATOM 755 C C . GLN A 1 100 ? -2.486 -0.168 -32.043 1.00 22.28 217 GLN A C 1
ATOM 756 O O . GLN A 1 100 ? -3.213 -1.112 -32.377 1.00 23.16 217 GLN A O 1
ATOM 762 N N . TYR A 1 101 ? -2.436 0.280 -30.785 1.00 22.06 218 TYR A N 1
ATOM 763 C CA . TYR A 1 101 ? -3.267 -0.340 -29.758 1.00 22.86 218 TYR A CA 1
ATOM 764 C C . TYR A 1 101 ? -4.746 -0.219 -30.095 1.00 23.59 218 TYR A C 1
ATOM 765 O O . TYR A 1 101 ? -5.511 -1.175 -29.921 1.00 24.78 218 TYR A O 1
ATOM 774 N N . GLN A 1 102 ? -5.174 0.954 -30.564 1.00 24.55 219 GLN A N 1
ATOM 775 C CA . GLN A 1 102 ? -6.584 1.133 -30.885 1.00 26.10 219 GLN A CA 1
ATOM 776 C C . GLN A 1 102 ? -7.012 0.201 -32.012 1.00 26.31 219 GLN A C 1
ATOM 777 O O . GLN A 1 102 ? -8.107 -0.372 -31.971 1.00 28.24 219 GLN A O 1
ATOM 783 N N . LYS A 1 103 ? -6.146 0.014 -33.011 1.00 25.35 220 LYS A N 1
ATOM 784 C CA . LYS A 1 103 ? -6.419 -0.954 -34.070 1.00 26.20 220 LYS A CA 1
ATOM 785 C C . LYS A 1 103 ? -6.562 -2.363 -33.500 1.00 24.99 220 LYS A C 1
ATOM 786 O O . LYS A 1 103 ? -7.543 -3.062 -33.778 1.00 25.33 220 LYS A O 1
ATOM 792 N N . GLU A 1 104 ? -5.601 -2.790 -32.678 1.00 23.75 221 GLU A N 1
ATOM 793 C CA . GLU A 1 104 ? -5.628 -4.152 -32.152 1.00 23.24 221 GLU A CA 1
ATOM 794 C C . GLU A 1 104 ? -6.790 -4.356 -31.185 1.00 23.18 221 GLU A C 1
ATOM 795 O O . GLU A 1 104 ? -7.404 -5.430 -31.164 1.00 23.43 221 GLU A O 1
ATOM 801 N N . SER A 1 105 ? -7.093 -3.343 -30.370 1.00 22.85 222 SER A N 1
ATOM 802 C CA . SER A 1 105 ? -8.189 -3.452 -29.412 1.00 25.69 222 SER A CA 1
ATOM 803 C C . SER A 1 105 ? -9.524 -3.625 -30.124 1.00 26.04 222 SER A C 1
ATOM 804 O O . SER A 1 105 ? -10.339 -4.475 -29.745 1.00 25.69 222 SER A O 1
ATOM 807 N N . GLN A 1 106 ? -9.767 -2.823 -31.162 1.00 26.25 223 GLN A N 1
ATOM 808 C CA . GLN A 1 106 ? -11.016 -2.943 -31.905 1.00 25.84 223 GLN A CA 1
ATOM 809 C C . GLN A 1 106 ? -11.147 -4.321 -32.543 1.00 25.85 223 GLN A C 1
ATOM 810 O O . GLN A 1 106 ? -12.231 -4.916 -32.536 1.00 26.65 223 GLN A O 1
ATOM 812 N N . ALA A 1 107 ? -10.051 -4.847 -33.096 1.00 25.15 224 ALA A N 1
ATOM 813 C CA . ALA A 1 107 ? -10.098 -6.177 -33.696 1.00 24.85 224 ALA A CA 1
ATOM 814 C C . ALA A 1 107 ? -10.375 -7.246 -32.646 1.00 25.31 224 ALA A C 1
ATOM 815 O O . ALA A 1 107 ? -11.082 -8.222 -32.919 1.00 27.00 224 ALA A O 1
ATOM 817 N N . TYR A 1 108 ? -9.834 -7.070 -31.436 1.00 23.74 225 TYR A N 1
ATOM 818 C CA . TYR A 1 108 ? -9.978 -8.080 -30.390 1.00 23.38 225 TYR A CA 1
ATOM 819 C C . TYR A 1 108 ? -11.407 -8.136 -29.865 1.00 26.92 225 TYR A C 1
ATOM 820 O O . TYR A 1 108 ? -11.982 -9.219 -29.711 1.00 27.41 225 TYR A O 1
ATOM 829 N N . TYR A 1 109 ? -11.994 -6.977 -29.564 1.00 32.28 226 TYR A N 1
ATOM 830 C CA . TYR A 1 109 ? -13.393 -6.959 -29.166 1.00 38.85 226 TYR A CA 1
ATOM 831 C C . TYR A 1 109 ? -14.328 -7.149 -30.353 1.00 46.22 226 TYR A C 1
ATOM 832 O O . TYR A 1 109 ? 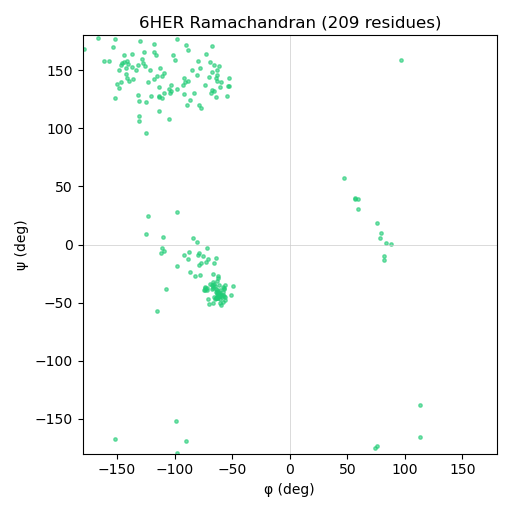-15.532 -7.343 -30.152 1.00 47.08 226 TYR A O 1
ATOM 841 N N . ASP A 1 110 ? -13.784 -7.103 -31.570 1.00 54.30 227 ASP A N 1
ATOM 842 C CA . ASP A 1 110 ? -14.431 -7.579 -32.795 1.00 61.22 227 ASP A CA 1
ATOM 843 C C . ASP A 1 110 ? -15.507 -6.652 -33.348 1.00 68.17 227 ASP A C 1
ATOM 844 O O . ASP A 1 110 ? -15.624 -6.496 -34.565 1.00 74.03 227 ASP A O 1
ATOM 846 N N . GLN B 2 1 ? 16.321 -25.663 -16.930 1.00 33.32 1 GLN B N 1
ATOM 847 C CA . GLN B 2 1 ? 16.410 -26.382 -15.671 1.00 27.11 1 GLN B CA 1
ATOM 848 C C . GLN B 2 1 ? 16.156 -25.525 -14.433 1.00 22.76 1 GLN B C 1
ATOM 849 O O . GLN B 2 1 ? 15.972 -26.072 -13.355 1.00 24.97 1 GLN B O 1
ATOM 855 N N . VAL B 2 2 ? 16.133 -24.199 -14.563 1.00 16.69 2 VAL B N 1
ATOM 856 C CA . VAL B 2 2 ? 15.694 -23.353 -13.453 1.00 14.88 2 VAL B CA 1
ATOM 857 C C . VAL B 2 2 ? 14.175 -23.410 -13.388 1.00 13.65 2 VAL B C 1
ATOM 858 O O . VAL B 2 2 ? 13.488 -22.995 -14.328 1.00 14.72 2 VAL B O 1
ATOM 862 N N . GLN B 2 3 ? 13.648 -23.926 -12.278 1.00 13.08 3 GLN B N 1
ATOM 863 C CA . GLN B 2 3 ? 12.222 -23.949 -12.008 1.00 15.18 3 GLN B CA 1
ATOM 864 C C . GLN B 2 3 ? 11.953 -23.131 -10.754 1.00 11.28 3 GLN B C 1
ATOM 865 O O . GLN B 2 3 ? 12.872 -22.799 -10.004 1.00 12.31 3 GLN B O 1
ATOM 871 N N . LEU B 2 4 ? 10.681 -22.806 -10.539 1.00 10.49 4 LEU B N 1
ATOM 872 C CA . LEU B 2 4 ? 10.306 -21.766 -9.590 1.00 10.23 4 LEU B CA 1
ATOM 873 C C . LEU B 2 4 ? 9.163 -22.214 -8.692 1.00 10.53 4 LEU B C 1
ATOM 874 O O . LEU B 2 4 ? 8.294 -22.986 -9.102 1.00 11.16 4 LEU B O 1
ATOM 879 N N . GLN B 2 5 ? 9.135 -21.676 -7.469 1.00 9.79 5 GLN B N 1
ATOM 880 C CA . GLN B 2 5 ? 8.004 -21.920 -6.581 1.00 10.55 5 GLN B CA 1
ATOM 881 C C . GLN B 2 5 ? 7.824 -20.753 -5.624 1.00 9.88 5 GLN B C 1
ATOM 882 O O . GLN B 2 5 ? 8.760 -20.380 -4.910 1.00 10.99 5 GLN B O 1
ATOM 888 N N . GLU B 2 6 ? 6.615 -20.205 -5.600 1.00 10.07 6 GLU B N 1
ATOM 889 C CA . GLU B 2 6 ? 6.289 -19.088 -4.729 1.00 10.80 6 GLU B CA 1
ATOM 890 C C . GLU B 2 6 ? 6.031 -19.556 -3.299 1.00 10.48 6 GLU B C 1
ATOM 891 O O . GLU B 2 6 ? 5.511 -20.653 -3.059 1.00 12.19 6 GLU B O 1
ATOM 897 N N A SER B 2 7 ? 6.421 -18.715 -2.338 0.50 10.16 7 SER B N 1
ATOM 898 N N B SER B 2 7 ? 6.378 -18.694 -2.344 0.50 11.64 7 SER B N 1
ATOM 899 C CA A SER B 2 7 ? 6.042 -18.865 -0.937 0.50 10.07 7 SER B CA 1
ATOM 900 C CA B SER B 2 7 ? 5.985 -18.857 -0.952 0.50 12.13 7 SER B CA 1
ATOM 901 C C A SER B 2 7 ? 5.564 -17.514 -0.413 0.50 10.28 7 SER B C 1
ATOM 902 C C B SER B 2 7 ? 5.590 -17.498 -0.393 0.50 11.26 7 SER B C 1
ATOM 903 O O A SER B 2 7 ? 5.675 -16.485 -1.086 0.50 10.75 7 SER B O 1
ATOM 904 O O B SER B 2 7 ? 5.804 -16.452 -1.014 0.50 11.43 7 SER B O 1
ATOM 909 N N . GLY B 2 8 ? 5.026 -17.517 0.806 1.00 11.04 8 GLY B N 1
ATOM 910 C CA . GLY B 2 8 ? 4.394 -16.334 1.345 1.00 11.22 8 GLY B CA 1
ATOM 911 C C . GLY B 2 8 ? 2.959 -16.259 0.877 1.00 11.62 8 GLY B C 1
ATOM 912 O O . GLY B 2 8 ? 2.462 -17.116 0.143 1.00 13.62 8 GLY B O 1
ATOM 913 N N . GLY B 2 9 ? 2.273 -15.218 1.304 1.00 12.84 9 GLY B N 1
ATOM 914 C CA . GLY B 2 9 ? 0.872 -15.053 0.977 1.00 13.16 9 GLY B CA 1
ATOM 915 C C . GLY B 2 9 ? -0.006 -15.175 2.210 1.00 13.07 9 GLY B C 1
ATOM 916 O O . GLY B 2 9 ? 0.459 -15.133 3.348 1.00 12.81 9 GLY B O 1
ATOM 917 N N . GLY B 2 10 ? -1.304 -15.334 1.965 1.00 12.20 10 GLY B N 1
ATOM 918 C CA . GLY B 2 10 ? -2.269 -15.442 3.038 1.00 11.38 10 GLY B CA 1
ATOM 919 C C . GLY B 2 10 ? -3.201 -14.254 3.079 1.00 11.99 10 GLY B C 1
ATOM 920 O O . GLY B 2 10 ? -3.673 -13.797 2.036 1.00 13.47 10 GLY B O 1
ATOM 921 N N . LEU B 2 11 ? -3.480 -13.756 4.277 1.00 11.97 11 LEU B N 1
ATOM 922 C CA . LEU B 2 11 ? -4.419 -12.668 4.491 1.00 11.31 11 LEU B CA 1
ATOM 923 C C . LEU B 2 11 ? -3.656 -11.427 4.934 1.00 11.29 11 LEU B C 1
ATOM 924 O O . LEU B 2 11 ? -2.672 -11.526 5.669 1.00 12.49 11 LEU B O 1
ATOM 929 N N . VAL B 2 12 ? -4.124 -10.256 4.505 1.00 12.21 12 VAL B N 1
ATOM 930 C CA . VAL B 2 12 ? -3.524 -8.983 4.897 1.00 13.46 12 VAL B CA 1
ATOM 931 C C . VAL B 2 12 ? -4.632 -7.945 4.987 1.00 14.84 12 VAL B C 1
ATOM 932 O O . VAL B 2 12 ? -5.552 -7.934 4.168 1.00 14.19 12 VAL B O 1
ATOM 936 N N . GLN B 2 13 ? -4.558 -7.089 5.995 1.00 15.62 13 GLN B N 1
ATOM 937 C CA . GLN B 2 13 ? -5.551 -6.036 6.129 1.00 16.62 13 GLN B CA 1
ATOM 938 C C . GLN B 2 13 ? -5.255 -4.899 5.150 1.00 15.70 13 GLN B C 1
ATOM 939 O O . GLN B 2 13 ? -4.098 -4.675 4.788 1.00 15.71 13 GLN B O 1
ATOM 945 N N . PRO B 2 14 ? -6.282 -4.170 4.710 1.00 17.18 14 PRO B N 1
ATOM 946 C CA . PRO B 2 14 ? -6.035 -2.976 3.891 1.00 17.29 14 PRO B CA 1
ATOM 947 C C . PRO B 2 14 ? -5.052 -2.045 4.583 1.00 17.76 14 PRO B C 1
ATOM 948 O O . PRO B 2 14 ? -5.140 -1.802 5.789 1.00 18.32 14 PRO B O 1
ATOM 952 N N . GLY B 2 15 ? -4.101 -1.525 3.809 1.00 17.15 15 GLY B N 1
ATOM 953 C CA . GLY B 2 15 ? -3.037 -0.707 4.346 1.00 17.36 15 GLY B CA 1
ATOM 954 C C . GLY B 2 15 ? -1.879 -1.477 4.939 1.00 17.29 15 GLY B C 1
ATOM 955 O O . GLY B 2 15 ? -0.851 -0.869 5.257 1.00 18.85 15 GLY B O 1
ATOM 956 N N . GLY B 2 16 ? -2.004 -2.792 5.100 1.00 16.63 16 GLY B N 1
ATOM 957 C CA . GLY B 2 16 ? -0.941 -3.604 5.648 1.00 16.16 16 GLY B CA 1
ATOM 958 C C . GLY B 2 16 ? 0.108 -3.965 4.602 1.00 16.26 16 GLY B C 1
ATOM 959 O O . GLY B 2 16 ? 0.102 -3.474 3.474 1.00 17.64 16 GLY B O 1
ATOM 960 N N A SER B 2 17 ? 1.018 -4.838 5.018 0.50 15.64 17 SER B N 1
ATOM 961 N N B SER B 2 17 ? 1.005 -4.861 5.005 0.50 15.38 17 SER B N 1
ATOM 962 C CA A SER B 2 17 ? 2.124 -5.273 4.178 0.50 15.53 17 SER B CA 1
ATOM 963 C CA B SER B 2 17 ? 2.123 -5.254 4.155 0.50 15.01 17 SER B CA 1
ATOM 964 C C A SER B 2 17 ? 2.288 -6.783 4.265 0.50 15.63 17 SER B C 1
ATOM 965 C C B SER B 2 17 ? 2.443 -6.732 4.329 0.50 15.14 17 SER B C 1
ATOM 966 O O A SER B 2 17 ? 1.821 -7.431 5.206 0.50 15.44 17 SER B O 1
ATOM 967 O O B SER B 2 17 ? 2.238 -7.311 5.399 0.50 14.90 17 SER B O 1
ATOM 972 N N . LEU B 2 18 ? 2.969 -7.333 3.264 1.00 14.92 18 LEU B N 1
ATOM 973 C CA . LEU B 2 18 ? 3.469 -8.700 3.323 1.00 17.23 18 LEU B CA 1
ATOM 974 C C . LEU B 2 18 ? 4.509 -8.868 2.226 1.00 15.32 18 LEU B C 1
ATOM 975 O O . LEU B 2 18 ? 4.616 -8.050 1.309 1.00 17.38 18 LEU B O 1
ATOM 980 N N . ARG B 2 19 ? 5.272 -9.946 2.327 1.00 13.35 19 ARG B N 1
ATOM 981 C CA A ARG B 2 19 ? 6.361 -10.217 1.397 0.50 11.99 19 ARG B CA 1
ATOM 982 C CA B ARG B 2 19 ? 6.364 -10.216 1.402 0.50 12.43 19 ARG B CA 1
ATOM 983 C C . ARG B 2 19 ? 6.162 -11.590 0.784 1.00 11.68 19 ARG B C 1
ATOM 984 O O . ARG B 2 19 ? 5.919 -12.568 1.501 1.00 13.32 19 ARG B O 1
ATOM 999 N N . LEU B 2 20 ? 6.251 -11.667 -0.539 1.00 10.71 20 LEU B N 1
ATOM 1000 C CA . LEU B 2 20 ? 6.249 -12.940 -1.239 1.00 10.17 20 LEU B CA 1
ATOM 1001 C C . LEU B 2 20 ? 7.679 -13.292 -1.610 1.00 10.47 20 LEU B C 1
ATOM 1002 O O . LEU B 2 20 ? 8.521 -12.412 -1.811 1.00 10.69 20 LEU B O 1
ATOM 1007 N N A SER B 2 21 ? 7.954 -14.588 -1.698 0.50 9.67 21 SER B N 1
ATOM 1008 N N B SER B 2 21 ? 7.935 -14.593 -1.721 0.50 10.57 21 SER B N 1
ATOM 1009 C CA A SER B 2 21 ? 9.231 -15.058 -2.203 0.50 9.61 21 SER B CA 1
ATOM 1010 C CA B SER B 2 21 ? 9.214 -15.116 -2.167 0.50 11.21 21 SER B CA 1
ATOM 1011 C C A SER B 2 21 ? 8.998 -16.017 -3.363 0.50 9.66 21 SER B C 1
ATOM 1012 C C B SER B 2 21 ? 8.996 -16.032 -3.364 0.50 10.61 21 SER B C 1
ATOM 1013 O O A SER B 2 21 ? 7.931 -16.622 -3.500 0.50 9.76 21 SER B O 1
ATOM 1014 O O B SER B 2 21 ? 7.926 -16.625 -3.526 0.50 10.84 21 SER B O 1
ATOM 1019 N N . CYS B 2 22 ? 10.024 -16.143 -4.202 1.00 9.42 22 CYS B N 1
ATOM 1020 C CA . CYS B 2 22 ? 10.008 -17.027 -5.367 1.00 10.21 22 CYS B CA 1
ATOM 1021 C C . CYS B 2 22 ? 11.348 -17.752 -5.354 1.00 10.35 22 CYS B C 1
ATOM 1022 O O . CYS B 2 22 ? 12.379 -17.156 -5.676 1.00 11.68 22 CYS B O 1
ATOM 1025 N N . ALA B 2 23 ? 11.339 -19.019 -4.938 1.00 10.23 23 ALA B N 1
ATOM 1026 C CA . ALA B 2 23 ? 12.555 -19.814 -4.843 1.00 10.61 23 ALA B CA 1
ATOM 1027 C C . ALA B 2 23 ? 12.821 -20.503 -6.174 1.00 10.09 23 ALA B C 1
ATOM 1028 O O . ALA B 2 23 ? 11.895 -20.995 -6.829 1.00 10.46 23 ALA B O 1
ATOM 1030 N N . ALA B 2 24 ? 14.095 -20.549 -6.561 1.00 10.06 24 ALA B N 1
ATOM 1031 C CA . ALA B 2 24 ? 14.500 -21.096 -7.847 1.00 10.65 24 ALA B CA 1
ATOM 1032 C C . ALA B 2 24 ? 15.398 -22.309 -7.652 1.00 10.62 24 ALA B C 1
ATOM 1033 O O . ALA B 2 24 ? 16.230 -22.347 -6.739 1.00 11.66 24 ALA B O 1
ATOM 1035 N N . SER B 2 25 ? 15.224 -23.299 -8.520 1.00 11.39 25 SER B N 1
ATOM 1036 C CA . SER B 2 25 ? 16.073 -24.478 -8.555 1.00 12.13 25 SER B CA 1
ATOM 1037 C C . SER B 2 25 ? 17.127 -24.317 -9.644 1.00 13.56 25 SER B C 1
ATOM 1038 O O . SER B 2 25 ? 17.146 -23.335 -10.387 1.00 15.65 25 SER B O 1
ATOM 1041 N N . GLY B 2 26 ? 18.012 -25.294 -9.743 1.00 15.22 26 GLY B N 1
ATOM 1042 C CA . GLY B 2 26 ? 19.061 -25.223 -10.733 1.00 16.76 26 GLY B CA 1
ATOM 1043 C C . GLY B 2 26 ? 20.159 -24.255 -10.327 1.00 16.56 26 GLY B C 1
ATOM 1044 O O . GLY B 2 26 ? 20.185 -23.698 -9.228 1.00 20.18 26 GLY B O 1
ATOM 1045 N N . ARG B 2 27 ? 21.080 -24.047 -11.263 1.00 17.27 27 ARG B N 1
ATOM 1046 C CA . ARG B 2 27 ? 22.331 -23.372 -10.965 1.00 17.18 27 ARG B CA 1
ATOM 1047 C C . ARG B 2 27 ? 22.448 -21.983 -11.567 1.00 16.41 27 ARG B C 1
ATOM 1048 O O . ARG B 2 27 ? 23.419 -21.282 -11.265 1.00 19.08 27 ARG B O 1
ATOM 1056 N N . THR B 2 28 ? 21.487 -21.552 -12.382 1.00 13.72 28 THR B N 1
ATOM 1057 C CA . THR B 2 28 ? 21.669 -20.346 -13.181 1.00 13.45 28 THR B CA 1
ATOM 1058 C C . THR B 2 28 ? 20.594 -19.288 -12.946 1.00 12.67 28 THR B C 1
ATOM 1059 O O . THR B 2 28 ? 20.375 -18.441 -13.814 1.00 12.74 28 THR B O 1
ATOM 1063 N N . PHE B 2 29 ? 19.941 -19.294 -11.783 1.00 12.65 29 PHE B N 1
ATOM 1064 C CA . PHE B 2 29 ? 18.966 -18.253 -11.463 1.00 11.99 29 PHE B CA 1
ATOM 1065 C C . PHE B 2 29 ? 19.530 -16.863 -11.717 1.00 12.31 29 PHE B C 1
ATOM 1066 O O . PHE B 2 29 ? 18.834 -15.992 -12.252 1.00 12.09 29 PHE B O 1
ATOM 1074 N N A SER B 2 30 ? 20.791 -16.642 -11.342 0.50 12.69 30 SER B N 1
ATOM 1075 N N B SER B 2 30 ? 20.796 -16.649 -11.347 0.50 13.11 30 SER B N 1
ATOM 1076 C CA A SER B 2 30 ? 21.401 -15.323 -11.451 0.50 12.76 30 SER B CA 1
ATOM 1077 C CA B SER B 2 30 ? 21.415 -15.333 -11.455 0.50 13.74 30 SER B CA 1
ATOM 1078 C C A SER B 2 30 ? 21.575 -14.852 -12.888 0.50 12.67 30 SER B C 1
ATOM 1079 C C B SER B 2 30 ? 21.511 -14.839 -12.890 0.50 13.43 30 SER B C 1
ATOM 1080 O O A SER B 2 30 ? 21.903 -13.679 -13.093 0.50 13.45 30 SER B O 1
ATOM 1081 O O B SER B 2 30 ? 21.723 -13.641 -13.101 0.50 14.33 30 SER B O 1
ATOM 1086 N N . SER B 2 31 ? 21.383 -15.728 -13.876 1.00 13.21 31 SER B N 1
ATOM 1087 C CA . SER B 2 31 ? 21.463 -15.345 -15.274 1.00 14.28 31 SER B CA 1
ATOM 1088 C C . SER B 2 31 ? 20.108 -15.010 -15.882 1.00 14.66 31 SER B C 1
ATOM 1089 O O . SER B 2 31 ? 20.063 -14.624 -17.048 1.00 18.09 31 SER B O 1
ATOM 1092 N N . TYR B 2 32 ? 19.009 -15.150 -15.147 1.00 12.49 32 TYR B N 1
ATOM 1093 C CA . TYR B 2 32 ? 17.672 -14.938 -15.684 1.00 11.85 32 TYR B CA 1
ATOM 1094 C C . TYR B 2 32 ? 17.092 -13.610 -15.226 1.00 11.62 32 TYR B C 1
ATOM 1095 O O . TYR B 2 32 ? 17.096 -13.314 -14.025 1.00 11.40 32 TYR B O 1
ATOM 1104 N N . ASN B 2 33 ? 16.569 -12.826 -16.177 1.00 10.94 33 ASN B N 1
ATOM 1105 C CA . ASN B 2 33 ? 15.583 -11.820 -15.810 1.00 11.71 33 ASN B CA 1
ATOM 1106 C C . ASN B 2 33 ? 14.376 -12.537 -15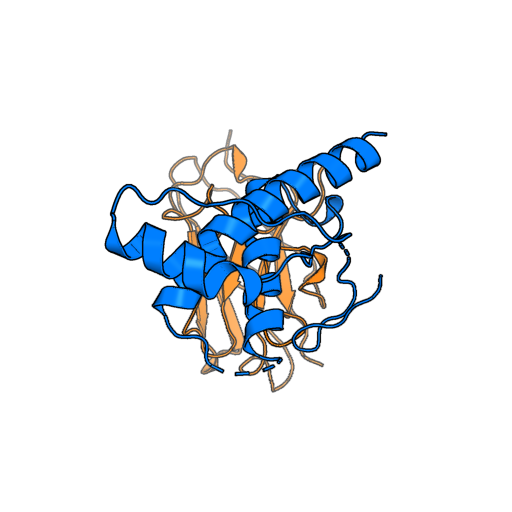.211 1.00 10.94 33 ASN B C 1
ATOM 1107 O O . ASN B 2 33 ? 14.104 -13.697 -15.537 1.00 11.32 33 ASN B O 1
ATOM 1112 N N . MET B 2 34 ? 13.629 -11.838 -14.350 1.00 10.93 34 MET B N 1
ATOM 1113 C CA . MET B 2 34 ? 12.535 -12.459 -13.608 1.00 10.38 34 MET B CA 1
ATOM 1114 C C . MET B 2 34 ? 11.348 -11.509 -13.521 1.00 10.64 34 MET B C 1
ATOM 1115 O O . MET B 2 34 ? 11.505 -10.287 -13.550 1.00 11.75 34 MET B O 1
ATOM 1120 N N . GLY B 2 35 ? 10.149 -12.072 -13.349 1.00 10.82 35 GLY B N 1
ATOM 1121 C CA . GLY B 2 35 ? 8.958 -11.256 -13.230 1.00 11.06 35 GLY B CA 1
ATOM 1122 C C . GLY B 2 35 ? 7.942 -11.811 -12.249 1.00 10.15 35 GLY B C 1
ATOM 1123 O O . GLY B 2 35 ? 7.914 -13.008 -11.948 1.00 10.95 35 GLY B O 1
ATOM 1124 N N . TRP B 2 36 ? 7.104 -10.902 -11.752 1.00 10.20 36 TRP B N 1
ATOM 1125 C CA . TRP B 2 36 ? 5.905 -11.228 -10.993 1.00 10.37 36 TRP B CA 1
ATOM 1126 C C . TRP B 2 36 ? 4.671 -10.815 -11.785 1.00 10.49 36 TRP B C 1
ATOM 1127 O O . TRP B 2 36 ? 4.615 -9.708 -12.334 1.00 10.58 36 TRP B O 1
ATOM 1138 N N . PHE B 2 37 ? 3.680 -11.701 -11.813 1.00 10.64 37 PHE B N 1
ATOM 1139 C CA . PHE B 2 37 ? 2.378 -11.460 -12.412 1.00 10.46 37 PHE B CA 1
ATOM 1140 C C . PHE B 2 37 ? 1.316 -11.769 -11.364 1.00 10.76 37 PHE B C 1
ATOM 1141 O O . PHE B 2 37 ? 1.587 -12.422 -10.349 1.00 10.96 37 PHE B O 1
ATOM 1149 N N . ARG B 2 38 ? 0.089 -11.329 -11.618 1.00 10.59 38 ARG B N 1
ATOM 1150 C CA . ARG B 2 38 ? -1.016 -11.691 -10.746 1.00 10.46 38 ARG B CA 1
ATOM 1151 C C . ARG B 2 38 ? -2.278 -11.931 -11.554 1.00 11.58 38 ARG B C 1
ATOM 1152 O O . ARG B 2 38 ? -2.462 -11.369 -12.636 1.00 12.37 38 ARG B O 1
ATOM 1160 N N . GLN B 2 39 ? -3.138 -12.788 -11.021 1.00 11.81 39 GLN B N 1
ATOM 1161 C CA . GLN B 2 39 ? -4.359 -13.212 -11.694 1.00 12.18 39 GLN B CA 1
ATOM 1162 C C . GLN B 2 39 ? -5.518 -13.076 -10.712 1.00 13.45 39 GLN B C 1
ATOM 1163 O O . GLN B 2 39 ? -5.638 -13.854 -9.757 1.00 14.49 39 GLN B O 1
ATOM 1169 N N . ALA B 2 40 ? -6.339 -12.059 -10.936 1.00 17.76 40 ALA B N 1
ATOM 1170 C CA . ALA B 2 40 ? -7.521 -11.815 -10.141 1.00 21.94 40 ALA B CA 1
ATOM 1171 C C . ALA B 2 40 ? -8.635 -12.746 -10.602 1.00 22.78 40 ALA B C 1
ATOM 1172 O O . ALA B 2 40 ? -8.604 -13.251 -11.731 1.00 21.01 40 ALA B O 1
ATOM 1174 N N . PRO B 2 41 ? -9.622 -13.002 -9.738 1.00 28.45 41 PRO B N 1
ATOM 1175 C CA . PRO B 2 41 ? -10.672 -13.973 -10.078 1.00 29.76 41 PRO B CA 1
ATOM 1176 C C . PRO B 2 41 ? -11.347 -13.635 -11.401 1.00 28.62 41 PRO B C 1
ATOM 1177 O O . PRO B 2 41 ? -11.788 -12.507 -11.621 1.00 29.08 41 PRO B O 1
ATOM 1181 N N . GLY B 2 42 ? -11.398 -14.625 -12.295 1.00 26.60 42 GLY B N 1
ATOM 1182 C CA . GLY B 2 42 ? -12.047 -14.472 -13.582 1.00 25.09 42 GLY B CA 1
ATOM 1183 C C . GLY B 2 42 ? -11.251 -13.727 -14.631 1.00 22.56 42 GLY B C 1
ATOM 1184 O O . GLY B 2 42 ? -11.786 -13.470 -15.718 1.00 24.08 42 GLY B O 1
ATOM 1185 N N . LYS B 2 43 ? -9.999 -13.377 -14.354 1.00 19.94 43 LYS B N 1
ATOM 1186 C CA . LYS B 2 43 ? -9.146 -12.642 -15.278 1.00 18.62 43 LYS B CA 1
ATOM 1187 C C . LYS B 2 43 ? -7.925 -13.480 -15.639 1.00 16.91 43 LYS B C 1
ATOM 1188 O O . LYS B 2 43 ? -7.679 -14.541 -15.067 1.00 17.30 43 LYS B O 1
ATOM 1194 N N . GLY B 2 44 ? -7.145 -12.987 -16.598 1.00 15.84 44 GLY B N 1
ATOM 1195 C CA . GLY B 2 44 ? -5.873 -13.605 -16.906 1.00 15.71 44 GLY B CA 1
ATOM 1196 C C . GLY B 2 44 ? -4.724 -13.025 -16.082 1.00 14.31 44 GLY B C 1
ATOM 1197 O O . GLY B 2 44 ? -4.878 -12.044 -15.356 1.00 15.66 44 GLY B O 1
ATOM 1198 N N . ARG B 2 45 ? -3.566 -13.673 -16.199 1.00 13.78 45 ARG B N 1
ATOM 1199 C CA . ARG B 2 45 ? -2.344 -13.202 -15.559 1.00 13.49 45 ARG B CA 1
ATOM 1200 C C . ARG B 2 45 ? -1.924 -11.876 -16.161 1.00 13.60 45 ARG B C 1
ATOM 1201 O O . ARG B 2 45 ? -1.858 -11.746 -17.384 1.00 16.65 45 ARG B O 1
ATOM 1209 N N . GLU B 2 46 ? -1.603 -10.895 -15.310 1.00 13.48 46 GLU B N 1
ATOM 1210 C CA A GLU B 2 46 ? -1.153 -9.606 -15.803 0.50 16.30 46 GLU B CA 1
ATOM 1211 C CA B GLU B 2 46 ? -1.209 -9.562 -15.749 0.50 16.31 46 GLU B CA 1
ATOM 1212 C C . GLU B 2 46 ? 0.035 -9.111 -14.990 1.00 13.70 46 GLU B C 1
ATOM 1213 O O . GLU B 2 46 ? 0.218 -9.460 -13.814 1.00 12.27 46 GLU B O 1
ATOM 1224 N N . PHE B 2 47 ? 0.855 -8.301 -15.659 1.00 11.83 47 PHE B N 1
ATOM 1225 C CA . PHE B 2 47 ? 2.150 -7.881 -15.145 1.00 11.35 47 PHE B CA 1
ATOM 1226 C C . PHE B 2 47 ? 2.024 -7.142 -13.821 1.00 12.20 47 PHE B C 1
ATOM 1227 O O . PHE B 2 47 ? 1.129 -6.315 -13.631 1.00 12.17 47 PHE B O 1
ATOM 1235 N N . VAL B 2 48 ? 2.960 -7.430 -12.915 1.00 10.98 48 VAL B N 1
ATOM 1236 C CA . VAL B 2 48 ? 3.121 -6.662 -11.682 1.00 11.26 48 VAL B CA 1
ATOM 1237 C C . VAL B 2 48 ? 4.473 -5.956 -11.660 1.00 11.13 48 VAL B C 1
ATOM 1238 O O . VAL B 2 48 ? 4.542 -4.733 -11.499 1.00 12.33 48 VAL B O 1
ATOM 1242 N N . ALA B 2 49 ? 5.556 -6.716 -11.791 1.00 11.33 49 ALA B N 1
ATOM 1243 C CA . ALA B 2 49 ? 6.894 -6.151 -11.668 1.00 11.71 49 ALA B CA 1
ATOM 1244 C C . ALA B 2 49 ? 7.901 -7.098 -12.301 1.00 10.92 49 ALA B C 1
ATOM 1245 O O . ALA B 2 49 ? 7.653 -8.297 -12.428 1.00 11.15 49 ALA B O 1
ATOM 1247 N N . SER B 2 50 ? 9.055 -6.548 -12.678 1.00 11.06 50 SER B N 1
ATOM 1248 C CA . SER B 2 50 ? 10.145 -7.347 -13.218 1.00 11.56 50 SER B CA 1
ATOM 1249 C C . SER B 2 50 ? 11.487 -6.797 -12.758 1.00 11.44 50 SER B C 1
ATOM 1250 O O . SER B 2 50 ? 11.600 -5.650 -12.318 1.00 11.41 50 SER B O 1
ATOM 1253 N N . ILE B 2 51 ? 12.516 -7.629 -12.898 1.00 11.35 51 ILE B N 1
ATOM 1254 C CA . ILE B 2 51 ? 13.861 -7.288 -12.452 1.00 11.63 51 ILE B CA 1
ATOM 1255 C C . ILE B 2 51 ? 14.862 -8.005 -13.347 1.00 11.74 51 ILE B C 1
ATOM 1256 O O . ILE B 2 51 ? 14.674 -9.172 -13.708 1.00 12.68 51 ILE B O 1
ATOM 1261 N N . THR B 2 52 ? 15.918 -7.297 -13.728 1.00 11.57 52 THR B N 1
ATOM 1262 C CA . THR B 2 52 ? 16.930 -7.914 -14.561 1.00 12.10 52 THR B CA 1
ATOM 1263 C C . THR B 2 52 ? 17.767 -8.901 -13.754 1.00 12.25 52 THR B C 1
ATOM 1264 O O . THR B 2 52 ? 17.773 -8.895 -12.517 1.00 12.35 52 THR B O 1
ATOM 1268 N N . SER B 2 53 ? 18.485 -9.756 -14.489 1.00 12.18 53 SER B N 1
ATOM 1269 C CA . SER B 2 53 ? 19.301 -10.807 -13.887 1.00 12.92 53 SER B CA 1
ATOM 1270 C C . SER B 2 53 ? 20.225 -10.270 -12.800 1.00 13.35 53 SER B C 1
ATOM 1271 O O . SER B 2 53 ? 20.349 -10.875 -11.732 1.00 14.09 53 SER B O 1
ATOM 1274 N N . SER B 2 54 ? 20.879 -9.132 -13.047 1.00 14.89 54 SER B N 1
ATOM 1275 C CA . SER B 2 54 ? 21.807 -8.581 -12.066 1.00 16.37 54 SER B CA 1
ATOM 1276 C C . SER B 2 54 ? 21.101 -7.881 -10.911 1.00 16.83 54 SER B C 1
ATOM 1277 O O . SER B 2 54 ? 21.730 -7.632 -9.874 1.00 19.65 54 SER B O 1
ATOM 1280 N N . GLY B 2 55 ? 19.818 -7.554 -11.069 1.00 15.41 55 GLY B N 1
ATOM 1281 C CA . GLY B 2 55 ? 19.091 -6.754 -10.106 1.00 15.99 55 GLY B CA 1
ATOM 1282 C C . GLY B 2 55 ? 19.194 -5.261 -10.325 1.00 18.00 55 GLY B C 1
ATOM 1283 O O . GLY B 2 55 ? 18.598 -4.491 -9.559 1.00 19.34 55 GLY B O 1
ATOM 1284 N N . ASP B 2 56 ? 19.911 -4.822 -11.356 1.00 18.88 56 ASP B N 1
ATOM 1285 C CA . ASP B 2 56 ? 20.211 -3.405 -11.512 1.00 20.78 56 ASP B CA 1
ATOM 1286 C C . ASP B 2 56 ? 19.059 -2.588 -12.088 1.00 21.60 56 ASP B C 1
ATOM 1287 O O . ASP B 2 56 ? 19.093 -1.358 -11.983 1.00 23.72 56 ASP B O 1
ATOM 1289 N N . LYS B 2 57 ? 18.066 -3.219 -12.715 1.00 20.88 57 LYS B N 1
ATOM 1290 C CA . LYS B 2 57 ? 16.932 -2.502 -13.286 1.00 22.22 57 LYS B CA 1
ATOM 1291 C C . LYS B 2 57 ? 15.645 -3.234 -12.936 1.00 16.63 57 LYS B C 1
ATOM 1292 O O . LYS B 2 57 ? 15.606 -4.465 -12.919 1.00 15.00 57 LYS B O 1
ATOM 1298 N N . SER B 2 58 ? 14.594 -2.470 -12.659 1.00 16.89 58 SER B N 1
ATOM 1299 C CA . SER B 2 58 ? 13.295 -3.018 -12.315 1.00 17.38 58 SER B CA 1
ATOM 1300 C C . SER B 2 58 ? 12.223 -2.230 -13.046 1.00 16.82 58 SER B C 1
ATOM 1301 O O . SER B 2 58 ? 12.459 -1.117 -13.517 1.00 19.56 58 SER B O 1
ATOM 1304 N N . ASP B 2 59 ? 11.027 -2.803 -13.107 1.00 14.25 59 ASP B N 1
ATOM 1305 C CA . ASP B 2 59 ? 9.905 -2.195 -13.803 1.00 13.01 59 ASP B CA 1
ATOM 1306 C C . ASP B 2 59 ? 8.631 -2.611 -13.081 1.00 12.62 59 ASP B C 1
ATOM 1307 O O . ASP B 2 59 ? 8.572 -3.690 -12.485 1.00 13.05 59 ASP B O 1
ATOM 1312 N N . TYR B 2 60 ? 7.616 -1.749 -13.128 1.00 12.89 60 TYR B N 1
ATOM 1313 C CA . TYR B 2 60 ? 6.375 -1.957 -12.395 1.00 12.63 60 TYR B CA 1
ATOM 1314 C C . TYR B 2 60 ? 5.183 -1.503 -13.219 1.00 12.96 60 TYR B C 1
ATOM 1315 O O . TYR B 2 60 ? 5.265 -0.524 -13.964 1.00 15.08 60 TYR B O 1
ATOM 1324 N N . THR B 2 61 ? 4.060 -2.196 -13.055 1.00 12.72 61 THR B N 1
ATOM 1325 C CA . THR B 2 61 ? 2.805 -1.641 -13.535 1.00 13.30 61 THR B CA 1
ATOM 1326 C C . THR B 2 61 ? 2.439 -0.417 -12.696 1.00 14.31 61 THR B C 1
ATOM 1327 O O . THR B 2 61 ? 2.781 -0.325 -11.514 1.00 14.50 61 THR B O 1
ATOM 1331 N N . ASP B 2 62 ? 1.769 0.550 -13.328 1.00 14.86 62 ASP B N 1
ATOM 1332 C CA . ASP B 2 62 ? 1.570 1.850 -12.688 1.00 16.51 62 ASP B CA 1
ATOM 1333 C C . ASP B 2 62 ? 0.856 1.733 -11.346 1.00 17.39 62 ASP B C 1
ATOM 1334 O O . ASP B 2 62 ? 1.168 2.476 -10.409 1.00 17.55 62 ASP B O 1
ATOM 1339 N N . SER B 2 63 ? -0.114 0.823 -11.238 1.00 16.66 63 SER B N 1
ATOM 1340 C CA . SER B 2 63 ? -0.958 0.765 -10.049 1.00 16.11 63 SER B CA 1
ATOM 1341 C C . SER B 2 63 ? -0.231 0.249 -8.816 1.00 15.76 63 SER B C 1
ATOM 1342 O O . SER B 2 63 ? -0.774 0.363 -7.713 1.00 17.19 63 SER B O 1
ATOM 1345 N N . VAL B 2 64 ? 0.964 -0.317 -8.965 1.00 14.35 64 VAL B N 1
ATOM 1346 C CA . VAL B 2 64 ? 1.737 -0.775 -7.812 1.00 14.36 64 VAL B CA 1
ATOM 1347 C C . VAL B 2 64 ? 2.996 0.037 -7.579 1.00 15.60 64 VAL B C 1
ATOM 1348 O O . VAL B 2 64 ? 3.666 -0.172 -6.557 1.00 15.56 64 VAL B O 1
ATOM 1352 N N . LYS B 2 65 ? 3.351 0.943 -8.487 1.00 18.29 65 LYS B N 1
ATOM 1353 C CA . LYS B 2 65 ? 4.577 1.707 -8.309 1.00 22.98 65 LYS B CA 1
ATOM 1354 C C . LYS B 2 65 ? 4.503 2.505 -7.014 1.00 21.73 65 LYS B C 1
ATOM 1355 O O . LYS B 2 65 ? 3.473 3.112 -6.699 1.00 23.80 65 LYS B O 1
ATOM 1361 N N . GLY B 2 66 ? 5.595 2.487 -6.255 1.00 21.05 66 GLY B N 1
ATOM 1362 C CA . GLY B 2 66 ? 5.643 3.146 -4.970 1.00 21.76 66 GLY B CA 1
ATOM 1363 C C . GLY B 2 66 ? 5.042 2.367 -3.821 1.00 21.87 66 GLY B C 1
ATOM 1364 O O . GLY B 2 66 ? 5.247 2.749 -2.663 1.00 24.74 66 GLY B O 1
ATOM 1365 N N . ARG B 2 67 ? 4.300 1.295 -4.095 1.00 17.78 67 ARG B N 1
ATOM 1366 C CA . ARG B 2 67 ? 3.742 0.427 -3.065 1.00 16.77 67 ARG B CA 1
ATOM 1367 C C . ARG B 2 67 ? 4.443 -0.915 -2.990 1.00 15.05 67 ARG B C 1
ATOM 1368 O O . ARG B 2 67 ? 4.633 -1.447 -1.894 1.00 15.71 67 ARG B O 1
ATOM 1376 N N . PHE B 2 68 ? 4.813 -1.485 -4.131 1.00 14.22 68 PHE B N 1
ATOM 1377 C CA . PHE B 2 68 ? 5.474 -2.778 -4.193 1.00 14.06 68 PHE B CA 1
ATOM 1378 C C . PHE B 2 68 ? 6.925 -2.570 -4.602 1.00 14.32 68 PHE B C 1
ATOM 1379 O O . PHE B 2 68 ? 7.238 -1.677 -5.395 1.00 16.28 68 PHE B O 1
ATOM 1387 N N . THR B 2 69 ? 7.804 -3.428 -4.089 1.00 13.46 69 THR B N 1
ATOM 1388 C CA . THR B 2 69 ? 9.216 -3.408 -4.451 1.00 13.04 69 THR B CA 1
ATOM 1389 C C . THR B 2 69 ? 9.647 -4.820 -4.813 1.00 12.52 69 THR B C 1
ATOM 1390 O O . THR B 2 69 ? 9.493 -5.741 -4.007 1.00 12.91 69 THR B O 1
ATOM 1394 N N . ILE B 2 70 ? 10.183 -4.991 -6.018 1.00 11.44 70 ILE B N 1
ATOM 1395 C CA . ILE B 2 70 ? 10.765 -6.261 -6.430 1.00 11.86 70 ILE B CA 1
ATOM 1396 C C . ILE B 2 70 ? 12.249 -6.240 -6.101 1.00 12.16 70 ILE B C 1
ATOM 1397 O O . ILE B 2 70 ? 12.903 -5.196 -6.190 1.00 13.59 70 ILE B O 1
ATOM 1402 N N . SER B 2 71 ? 12.779 -7.383 -5.676 1.00 10.92 71 SER B N 1
ATOM 1403 C CA . SER B 2 71 ? 14.201 -7.494 -5.403 1.00 11.21 71 SER B CA 1
ATOM 1404 C C . SER B 2 71 ? 14.602 -8.946 -5.597 1.00 10.53 71 SER B C 1
ATOM 1405 O O . SER B 2 71 ? 13.757 -9.828 -5.760 1.00 10.47 71 SER B O 1
ATOM 1408 N N . ARG B 2 72 ? 15.908 -9.193 -5.589 1.00 10.57 72 ARG B N 1
ATOM 1409 C CA . ARG B 2 72 ? 16.379 -10.565 -5.705 1.00 11.00 72 ARG B CA 1
ATOM 1410 C C . ARG B 2 72 ? 17.658 -10.732 -4.907 1.00 11.14 72 ARG B C 1
ATOM 1411 O O . ARG B 2 72 ? 18.396 -9.773 -4.676 1.00 12.18 72 ARG B O 1
ATOM 1419 N N . ASP B 2 73 ? 17.910 -11.964 -4.491 1.00 11.65 73 ASP B N 1
ATOM 1420 C CA . ASP B 2 73 ? 19.143 -12.311 -3.801 1.00 12.19 73 ASP B CA 1
ATOM 1421 C C . ASP B 2 73 ? 19.755 -13.447 -4.604 1.00 11.92 73 ASP B C 1
ATOM 1422 O O . ASP B 2 73 ? 19.382 -14.612 -4.443 1.00 12.93 73 ASP B O 1
ATOM 1427 N N . ASN B 2 74 ? 20.680 -13.095 -5.491 1.00 12.22 74 ASN B N 1
ATOM 1428 C CA . ASN B 2 74 ? 21.258 -14.097 -6.372 1.00 13.14 74 ASN B CA 1
ATOM 1429 C C . ASN B 2 74 ? 22.021 -15.157 -5.587 1.00 14.33 74 ASN B C 1
ATOM 1430 O O . ASN B 2 74 ? 22.022 -16.327 -5.978 1.00 18.56 74 ASN B O 1
ATOM 1435 N N . ALA B 2 75 ? 22.612 -14.789 -4.444 1.00 12.11 75 ALA B N 1
ATOM 1436 C CA . ALA B 2 75 ? 23.356 -15.758 -3.640 1.00 12.37 75 ALA B CA 1
ATOM 1437 C C . ALA B 2 75 ? 22.442 -16.816 -3.044 1.00 11.61 75 ALA B C 1
ATOM 1438 O O . ALA B 2 75 ? 22.903 -17.919 -2.720 1.00 12.78 75 ALA B O 1
ATOM 1440 N N . LYS B 2 76 ? 21.162 -16.493 -2.860 1.00 11.93 76 LYS B N 1
ATOM 1441 C CA . LYS B 2 76 ? 20.192 -17.378 -2.231 1.00 12.34 76 LYS B CA 1
ATOM 1442 C C . LYS B 2 76 ? 19.159 -17.908 -3.217 1.00 11.70 76 LYS B C 1
ATOM 1443 O O . LYS B 2 76 ? 18.202 -18.571 -2.799 1.00 11.94 76 LYS B O 1
ATOM 1449 N N . ASN B 2 77 ? 19.328 -17.632 -4.509 1.00 11.20 77 ASN B N 1
ATOM 1450 C CA . ASN B 2 77 ? 18.470 -18.192 -5.554 1.00 10.90 77 ASN B CA 1
ATOM 1451 C C . ASN B 2 77 ? 16.995 -17.875 -5.323 1.00 10.87 77 ASN B C 1
ATOM 1452 O O . ASN B 2 77 ? 16.124 -18.717 -5.535 1.00 12.29 77 ASN B O 1
ATOM 1457 N N . THR B 2 78 ? 16.711 -16.647 -4.884 1.00 11.00 78 THR B N 1
ATOM 1458 C CA . THR B 2 78 ? 15.350 -16.254 -4.557 1.00 10.65 78 THR B CA 1
ATOM 1459 C C . THR B 2 78 ? 15.079 -14.827 -5.005 1.00 9.93 78 THR B C 1
ATOM 1460 O O . THR B 2 78 ? 15.959 -13.969 -4.940 1.00 11.55 78 THR B O 1
ATOM 1464 N N . MET B 2 79 ? 13.857 -14.591 -5.472 1.00 9.69 79 MET B N 1
ATOM 1465 C CA . MET B 2 79 ? 13.340 -13.262 -5.753 1.00 9.90 79 MET B CA 1
ATOM 1466 C C . MET B 2 79 ? 12.217 -12.952 -4.771 1.00 9.85 79 MET B C 1
ATOM 1467 O O . MET B 2 79 ? 11.534 -13.858 -4.289 1.00 11.12 79 MET B O 1
ATOM 1472 N N . TYR B 2 80 ? 12.022 -11.666 -4.484 1.00 9.71 80 TYR B N 1
ATOM 1473 C CA . TYR B 2 80 ? 11.027 -11.227 -3.514 1.00 10.50 80 TYR B CA 1
ATOM 1474 C C . TYR B 2 80 ? 10.108 -10.177 -4.121 1.00 10.77 80 TYR B C 1
ATOM 1475 O O . TYR B 2 80 ? 10.468 -9.468 -5.066 1.00 11.10 80 TYR B O 1
ATOM 1484 N N . LEU B 2 81 ? 8.913 -10.071 -3.542 1.00 11.32 81 LEU B N 1
ATOM 1485 C CA . LEU B 2 81 ? 8.012 -8.948 -3.793 1.00 11.24 81 LEU B CA 1
ATOM 1486 C C . LEU B 2 81 ? 7.550 -8.428 -2.440 1.00 11.64 81 LEU B C 1
ATOM 1487 O O . LEU B 2 81 ? 6.798 -9.108 -1.732 1.00 12.32 81 LEU B O 1
ATOM 1492 N N . GLN B 2 82 ? 8.008 -7.237 -2.072 1.00 11.70 82 GLN B N 1
ATOM 1493 C CA . GLN B 2 82 ? 7.561 -6.581 -0.854 1.00 12.51 82 GLN B CA 1
ATOM 1494 C C . GLN B 2 82 ? 6.337 -5.759 -1.220 1.00 12.70 82 GLN B C 1
ATOM 1495 O O . GLN B 2 82 ? 6.415 -4.884 -2.087 1.00 15.26 82 GLN B O 1
ATOM 1501 N N . MET B 2 83 ? 5.206 -6.057 -0.596 1.00 13.16 83 MET B N 1
ATOM 1502 C CA . MET B 2 83 ? 3.931 -5.443 -0.940 1.00 13.14 83 MET B CA 1
ATOM 1503 C C . MET B 2 83 ? 3.481 -4.594 0.235 1.00 13.71 83 MET B C 1
ATOM 1504 O O . MET B 2 83 ? 3.216 -5.127 1.313 1.00 15.60 83 MET B O 1
ATOM 1509 N N . ASN B 2 84 ? 3.410 -3.281 0.033 1.00 14.78 84 ASN B N 1
ATOM 1510 C CA . ASN B 2 84 ? 3.003 -2.350 1.073 1.00 15.61 84 ASN B CA 1
ATOM 1511 C C . ASN B 2 84 ? 1.706 -1.661 0.674 1.00 15.70 84 ASN B C 1
ATOM 1512 O O . ASN B 2 84 ? 1.318 -1.655 -0.498 1.00 16.81 84 ASN B O 1
ATOM 1517 N N . ASN B 2 85 ? 1.048 -1.070 1.670 1.00 15.74 85 ASN B N 1
ATOM 1518 C CA . ASN B 2 85 ? -0.200 -0.330 1.485 1.00 17.14 85 ASN B CA 1
ATOM 1519 C C . ASN B 2 85 ? -1.198 -1.110 0.630 1.00 15.76 85 ASN B C 1
ATOM 1520 O O . ASN B 2 85 ? -1.680 -0.642 -0.404 1.00 16.41 85 ASN B O 1
ATOM 1525 N N . LEU B 2 86 ? -1.510 -2.315 1.100 1.00 15.96 86 LEU B N 1
ATOM 1526 C CA . LEU B 2 86 ? -2.350 -3.224 0.337 1.00 15.54 86 LEU B CA 1
ATOM 1527 C C . LEU B 2 86 ? -3.750 -2.653 0.168 1.00 16.37 86 LEU B C 1
ATOM 1528 O O . LEU B 2 86 ? -4.290 -1.995 1.063 1.00 16.39 86 LEU B O 1
ATOM 1533 N N . LYS B 2 87 ? -4.328 -2.902 -0.999 1.00 16.68 87 LYS B N 1
ATOM 1534 C CA . LYS B 2 87 ? -5.642 -2.410 -1.353 1.00 17.31 87 LYS B CA 1
ATOM 1535 C C . LYS B 2 87 ? -6.504 -3.590 -1.768 1.00 17.15 87 LYS B C 1
ATOM 1536 O O . LYS B 2 87 ? -5.982 -4.617 -2.219 1.00 16.25 87 LYS B O 1
ATOM 1542 N N . PRO B 2 88 ? -7.825 -3.473 -1.613 1.00 18.24 88 PRO B N 1
ATOM 1543 C CA . PRO B 2 88 ? -8.714 -4.564 -2.044 1.00 18.50 88 PRO B CA 1
ATOM 1544 C C . PRO B 2 88 ? -8.434 -5.067 -3.451 1.00 18.85 88 PRO B C 1
ATOM 1545 O O . PRO B 2 88 ? -8.528 -6.278 -3.698 1.00 18.89 88 PRO B O 1
ATOM 1549 N N . GLU B 2 89 ? -8.054 -4.174 -4.371 1.00 19.47 89 GLU B N 1
ATOM 1550 C CA . GLU B 2 89 ? -7.756 -4.529 -5.755 1.00 19.99 89 GLU B CA 1
ATOM 1551 C C . GLU B 2 89 ? -6.554 -5.456 -5.900 1.00 17.94 89 GLU B C 1
ATOM 1552 O O . GLU B 2 89 ? -6.339 -5.988 -6.997 1.00 18.53 89 GLU B O 1
ATOM 1558 N N . ASP B 2 90 ? -5.767 -5.656 -4.842 1.00 16.23 90 ASP B N 1
ATOM 1559 C CA . ASP B 2 90 ? -4.569 -6.486 -4.907 1.00 14.92 90 ASP B CA 1
ATOM 1560 C C . ASP B 2 90 ? -4.830 -7.968 -4.651 1.00 13.51 90 ASP B C 1
ATOM 1561 O O . ASP B 2 90 ? -3.902 -8.772 -4.793 1.00 13.85 90 ASP B O 1
ATOM 1566 N N . THR B 2 91 ? -6.050 -8.350 -4.272 1.00 13.16 91 THR B N 1
ATOM 1567 C CA . THR B 2 91 ? -6.356 -9.759 -4.051 1.00 13.98 91 THR B CA 1
ATOM 1568 C C . THR B 2 91 ? -6.213 -10.521 -5.364 1.00 13.85 91 THR B C 1
ATOM 1569 O O . THR B 2 91 ? -6.800 -10.132 -6.376 1.00 14.83 91 THR B O 1
ATOM 1573 N N . ALA B 2 92 ? -5.422 -11.598 -5.353 1.00 12.39 92 ALA B N 1
ATOM 1574 C CA . ALA B 2 92 ? -5.144 -12.361 -6.568 1.00 12.01 92 ALA B CA 1
ATOM 1575 C C . ALA B 2 92 ? -4.249 -13.542 -6.220 1.00 11.98 92 ALA B C 1
ATOM 1576 O O . ALA B 2 92 ? -3.672 -13.614 -5.131 1.00 12.25 92 ALA B O 1
ATOM 1578 N N . THR B 2 93 ? -4.117 -14.458 -7.182 1.00 11.39 93 THR B N 1
ATOM 1579 C CA . THR B 2 93 ? -2.992 -15.378 -7.185 1.00 11.62 93 THR B CA 1
ATOM 1580 C C . THR B 2 93 ? -1.794 -14.679 -7.819 1.00 10.42 93 THR B C 1
ATOM 1581 O O . THR B 2 93 ? -1.914 -14.082 -8.890 1.00 12.07 93 THR B O 1
ATOM 1585 N N . TYR B 2 94 ? -0.651 -14.727 -7.144 1.00 10.10 94 TYR B N 1
ATOM 1586 C CA . TYR B 2 94 ? 0.585 -14.119 -7.615 1.00 10.49 94 TYR B CA 1
ATOM 1587 C C . TYR B 2 94 ? 1.508 -15.218 -8.116 1.00 10.14 94 TYR B C 1
ATOM 1588 O O . TYR B 2 94 ? 1.695 -16.234 -7.429 1.00 11.64 94 TYR B O 1
ATOM 1597 N N . TYR B 2 95 ? 2.092 -14.998 -9.296 1.00 10.03 95 TYR B N 1
ATOM 1598 C CA . TYR B 2 95 ? 2.978 -15.957 -9.940 1.00 10.60 95 TYR B CA 1
ATOM 1599 C C . TYR B 2 95 ? 4.327 -15.308 -10.199 1.00 10.08 95 TYR B C 1
ATOM 1600 O O . TYR B 2 95 ? 4.397 -14.150 -10.631 1.00 11.22 95 TYR B O 1
ATOM 1609 N N . CYS B 2 96 ? 5.402 -16.056 -9.981 1.00 9.84 96 CYS B N 1
ATOM 1610 C CA . CYS B 2 96 ? 6.686 -15.659 -10.539 1.00 10.43 96 CYS B CA 1
ATOM 1611 C C . CYS B 2 96 ? 6.989 -16.449 -11.809 1.00 10.42 96 CYS B C 1
ATOM 1612 O O . CYS B 2 96 ? 6.415 -17.509 -12.070 1.00 10.95 96 CYS B O 1
ATOM 1615 N N . ALA B 2 97 ? 7.874 -15.886 -12.628 1.00 10.15 97 ALA B N 1
ATOM 1616 C CA . ALA B 2 97 ? 8.184 -16.462 -13.934 1.00 11.29 97 ALA B CA 1
ATOM 1617 C C . ALA B 2 97 ? 9.563 -16.000 -14.382 1.00 10.84 97 ALA B C 1
ATOM 1618 O O . ALA B 2 97 ? 10.062 -14.963 -13.937 1.00 10.99 97 ALA B O 1
ATOM 1620 N N . ARG B 2 98 ? 10.161 -16.784 -15.291 1.00 11.87 98 ARG B N 1
ATOM 1621 C CA . ARG B 2 98 ? 11.486 -16.499 -15.831 1.00 12.14 98 ARG B CA 1
ATOM 1622 C C . ARG B 2 98 ? 11.343 -15.685 -17.105 1.00 11.82 98 ARG B C 1
ATOM 1623 O O . ARG B 2 98 ? 10.528 -16.015 -17.978 1.00 11.95 98 ARG B O 1
ATOM 1631 N N . GLY B 2 99 ? 12.194 -14.673 -17.245 1.00 11.27 99 GLY B N 1
ATOM 1632 C CA . GLY B 2 99 ? 12.165 -13.854 -18.451 1.00 11.75 99 GLY B CA 1
ATOM 1633 C C . GLY B 2 99 ? 12.671 -14.599 -19.676 1.00 12.65 99 GLY B C 1
ATOM 1634 O O . GLY B 2 99 ? 13.603 -15.404 -19.605 1.00 14.27 99 GLY B O 1
ATOM 1635 N N . LEU B 2 100 ? 12.044 -14.315 -20.817 1.00 12.57 100 LEU B N 1
ATOM 1636 C CA . LEU B 2 100 ? 12.462 -14.801 -22.125 1.00 12.07 100 LEU B CA 1
ATOM 1637 C C . LEU B 2 100 ? 13.166 -13.676 -22.866 1.00 12.83 100 LEU B C 1
ATOM 1638 O O . LEU B 2 100 ? 12.697 -12.533 -22.866 1.00 13.51 100 LEU B O 1
ATOM 1643 N N . GLY B 2 101 ? 14.273 -14.006 -23.522 1.00 13.34 101 GLY B N 1
ATOM 1644 C CA . GLY B 2 101 ? 15.039 -13.004 -24.237 1.00 14.52 101 GLY B CA 1
ATOM 1645 C C . GLY B 2 101 ? 15.808 -12.110 -23.282 1.00 16.19 101 GLY B C 1
ATOM 1646 O O . GLY B 2 101 ? 15.822 -12.303 -22.071 1.00 17.66 101 GLY B O 1
ATOM 1647 N N . ILE B 2 102 ? 16.459 -11.096 -23.854 1.00 16.05 102 ILE B N 1
ATOM 1648 C CA . ILE B 2 102 ? 17.352 -10.250 -23.066 1.00 17.33 102 ILE B CA 1
ATOM 1649 C C . ILE B 2 102 ? 16.661 -9.055 -22.410 1.00 16.98 102 ILE B C 1
ATOM 1650 O O . ILE B 2 102 ? 17.257 -8.425 -21.522 1.00 18.63 102 ILE B O 1
ATOM 1655 N N . TYR B 2 103 ? 15.424 -8.731 -22.792 1.00 16.12 103 TYR B N 1
ATOM 1656 C CA . TYR B 2 103 ? 14.763 -7.508 -22.344 1.00 15.46 103 TYR B CA 1
ATOM 1657 C C . TYR B 2 103 ? 13.567 -7.816 -21.449 1.00 14.79 103 TYR B C 1
ATOM 1658 O O . TYR B 2 103 ? 12.659 -8.550 -21.850 1.00 14.47 103 TYR B O 1
ATOM 1667 N N . ILE B 2 104 ? 13.533 -7.212 -20.260 1.00 14.11 104 ILE B N 1
ATOM 1668 C CA . ILE B 2 104 ? 12.326 -7.309 -19.449 1.00 14.14 104 ILE B CA 1
ATOM 1669 C C . ILE B 2 104 ? 11.213 -6.531 -20.131 1.00 13.86 104 ILE B C 1
ATOM 1670 O O . ILE B 2 104 ? 11.398 -5.381 -20.551 1.00 14.57 104 ILE B O 1
ATOM 1675 N N . ILE B 2 105 ? 10.062 -7.168 -20.283 1.00 12.58 105 ILE B N 1
ATOM 1676 C CA . ILE B 2 105 ? 8.885 -6.540 -20.851 1.00 11.87 105 ILE B CA 1
ATOM 1677 C C . ILE B 2 105 ? 7.697 -6.788 -19.926 1.00 11.92 105 ILE B C 1
ATOM 1678 O O . ILE B 2 105 ? 7.801 -7.501 -18.931 1.00 14.34 105 ILE B O 1
ATOM 1683 N N . ARG B 2 106 ? 6.559 -6.191 -20.261 1.00 12.69 106 ARG B N 1
ATOM 1684 C CA . ARG B 2 106 ? 5.361 -6.341 -19.448 1.00 12.54 106 ARG B CA 1
ATOM 1685 C C . ARG B 2 106 ? 4.402 -7.403 -19.965 1.00 12.68 106 ARG B C 1
ATOM 1686 O O . ARG B 2 106 ? 3.551 -7.869 -19.199 1.00 13.66 106 ARG B O 1
ATOM 1694 N N . ALA B 2 107 ? 4.527 -7.806 -21.227 1.00 12.43 107 ALA B N 1
ATOM 1695 C CA . ALA B 2 107 ? 3.616 -8.792 -21.788 1.00 11.91 107 ALA B CA 1
ATOM 1696 C C . ALA B 2 107 ? 3.736 -10.128 -21.063 1.00 11.85 107 ALA B C 1
ATOM 1697 O O . ALA B 2 107 ? 4.828 -10.562 -20.691 1.00 12.27 107 ALA B O 1
ATOM 1699 N N . ARG B 2 108 ? 2.597 -10.816 -20.950 1.00 12.85 108 ARG B N 1
ATOM 1700 C CA . ARG B 2 108 ? 2.604 -12.175 -20.422 1.00 12.73 108 ARG B CA 1
ATOM 1701 C C . ARG B 2 108 ? 3.541 -13.078 -21.218 1.00 12.60 108 ARG B C 1
ATOM 1702 O O . ARG B 2 108 ? 4.188 -13.965 -20.643 1.00 13.82 108 ARG B O 1
ATOM 1710 N N . GLY B 2 109 ? 3.641 -12.859 -22.538 1.00 12.14 109 GLY B N 1
ATOM 1711 C CA . GLY B 2 109 ? 4.510 -13.653 -23.380 1.00 12.99 109 GLY B CA 1
ATOM 1712 C C . GLY B 2 109 ? 5.990 -13.398 -23.213 1.00 12.84 109 GLY B C 1
ATOM 1713 O O . GLY B 2 109 ? 6.795 -14.084 -23.852 1.00 14.34 109 GLY B O 1
ATOM 1714 N N . GLY B 2 110 ? 6.376 -12.443 -22.369 1.00 11.61 110 GLY B N 1
ATOM 1715 C CA . GLY B 2 110 ? 7.779 -12.217 -22.115 1.00 12.44 110 GLY B CA 1
ATOM 1716 C C . GLY B 2 110 ? 8.400 -13.111 -21.066 1.00 11.61 110 GLY B C 1
ATOM 1717 O O . GLY B 2 110 ? 9.566 -12.906 -20.716 1.00 11.65 110 GLY B O 1
ATOM 1718 N N . TYR B 2 111 ? 7.650 -14.096 -20.559 1.00 11.70 111 TYR B N 1
ATOM 1719 C CA . TYR B 2 111 ? 8.055 -14.924 -19.424 1.00 12.37 111 TYR B CA 1
ATOM 1720 C C . TYR B 2 111 ? 7.517 -16.331 -19.621 1.00 11.70 111 TYR B C 1
ATOM 1721 O O . TYR B 2 111 ? 6.516 -16.535 -20.310 1.00 12.33 111 TYR B O 1
ATOM 1730 N N . ASP B 2 112 ? 8.173 -17.302 -18.983 1.00 11.50 112 ASP B N 1
ATOM 1731 C CA . ASP B 2 112 ? 7.655 -18.671 -18.953 1.00 12.41 112 ASP B CA 1
ATOM 1732 C C . ASP B 2 112 ? 8.142 -19.357 -17.677 1.00 11.29 112 ASP B C 1
ATOM 1733 O O . ASP B 2 112 ? 8.649 -18.709 -16.758 1.00 11.52 112 ASP B O 1
ATOM 1738 N N . HIS B 2 113 ? 7.986 -20.681 -17.615 1.00 10.99 113 HIS B N 1
ATOM 1739 C CA . HIS B 2 113 ? 8.361 -21.452 -16.427 1.00 11.15 113 HIS B CA 1
ATOM 1740 C C . HIS B 2 113 ? 7.643 -20.932 -15.180 1.00 10.86 113 HIS B C 1
ATOM 1741 O O . HIS B 2 113 ? 8.205 -20.886 -14.083 1.00 12.31 113 HIS B O 1
ATOM 1748 N N . TRP B 2 114 ? 6.371 -20.576 -15.364 1.00 11.68 114 TRP B N 1
ATOM 1749 C CA . TRP B 2 114 ? 5.525 -20.043 -14.302 1.00 11.21 114 TRP B CA 1
ATOM 1750 C C . TRP B 2 114 ? 5.509 -20.959 -13.087 1.00 11.06 114 TRP B C 1
ATOM 1751 O O . TRP B 2 114 ? 5.385 -22.177 -13.215 1.00 12.02 114 TRP B O 1
ATOM 1762 N N . GLY B 2 115 ? 5.615 -20.366 -11.897 1.00 11.74 115 GLY B N 1
ATOM 1763 C CA . GLY B 2 115 ? 5.357 -21.107 -10.680 1.00 11.86 115 GLY B CA 1
ATOM 1764 C C . GLY B 2 115 ? 3.894 -21.482 -10.576 1.00 11.91 115 GLY B C 1
ATOM 1765 O O . GLY B 2 115 ? 3.036 -21.031 -11.336 1.00 13.10 115 GLY B O 1
ATOM 1766 N N . GLN B 2 116 ? 3.601 -22.333 -9.590 1.00 12.11 116 GLN B N 1
ATOM 1767 C CA . GLN B 2 116 ? 2.227 -22.746 -9.347 1.00 14.67 116 GLN B CA 1
ATOM 1768 C C . GLN B 2 116 ? 1.387 -21.636 -8.727 1.00 12.79 116 GLN B C 1
ATOM 1769 O O . GLN B 2 116 ? 0.158 -21.746 -8.719 1.00 13.64 116 GLN B O 1
ATOM 1775 N N . GLY B 2 117 ? 2.014 -20.590 -8.200 1.00 11.65 117 GLY B N 1
ATOM 1776 C CA . GLY B 2 117 ? 1.295 -19.446 -7.679 1.00 12.20 117 GLY B CA 1
ATOM 1777 C C . GLY B 2 117 ? 1.090 -19.513 -6.174 1.00 12.01 117 GLY B C 1
ATOM 1778 O O . GLY B 2 117 ? 1.138 -20.575 -5.540 1.00 13.66 117 GLY B O 1
ATOM 1779 N N . THR B 2 118 ? 0.852 -18.336 -5.585 1.00 11.38 118 THR B N 1
ATOM 1780 C CA . THR B 2 118 ? 0.429 -18.238 -4.197 1.00 11.36 118 THR B CA 1
ATOM 1781 C C . THR B 2 118 ? -0.677 -17.200 -4.072 1.00 11.83 118 THR B C 1
ATOM 1782 O O . THR B 2 118 ? -0.761 -16.263 -4.864 1.00 14.15 118 THR B O 1
ATOM 1786 N N . GLN B 2 119 ? -1.527 -17.369 -3.066 1.00 11.83 119 GLN B N 1
ATOM 1787 C CA . GLN B 2 119 ? -2.727 -16.556 -2.927 1.00 11.88 119 GLN B CA 1
ATOM 1788 C C . GLN B 2 119 ? -2.492 -15.425 -1.939 1.00 11.73 119 GLN B C 1
ATOM 1789 O O . GLN B 2 119 ? -1.945 -15.643 -0.851 1.00 12.15 119 GLN B O 1
ATOM 1795 N N . VAL B 2 120 ? -2.912 -14.222 -2.328 1.00 11.64 120 VAL B N 1
ATOM 1796 C CA . VAL B 2 120 ? -2.969 -13.065 -1.446 1.00 11.76 120 VAL B CA 1
ATOM 1797 C C . VAL B 2 120 ? -4.411 -12.587 -1.387 1.00 11.42 120 VAL B C 1
ATOM 1798 O O . VAL B 2 120 ? -5.033 -12.350 -2.433 1.00 12.49 120 VAL B O 1
ATOM 1802 N N . THR B 2 121 ? -4.934 -12.436 -0.170 1.00 11.62 121 THR B N 1
ATOM 1803 C CA . THR B 2 121 ? -6.290 -11.953 0.058 1.00 12.25 121 THR B CA 1
ATOM 1804 C C . THR B 2 121 ? -6.230 -10.742 0.972 1.00 12.25 121 THR B C 1
ATOM 1805 O O . THR B 2 121 ? -5.686 -10.817 2.081 1.00 12.47 121 THR B O 1
ATOM 1809 N N . VAL B 2 122 ? -6.763 -9.631 0.503 1.00 12.90 122 VAL B N 1
ATOM 1810 C CA . VAL B 2 122 ? -6.910 -8.446 1.333 1.00 14.29 122 VAL B CA 1
ATOM 1811 C C . VAL B 2 122 ? -8.230 -8.572 2.081 1.00 16.08 122 VAL B C 1
ATOM 1812 O O . VAL B 2 122 ? -9.286 -8.778 1.469 1.00 17.14 122 VAL B O 1
ATOM 1816 N N . SER B 2 123 ? -8.165 -8.486 3.409 1.00 16.08 123 SER B N 1
ATOM 1817 C CA . SER B 2 123 ? -9.306 -8.822 4.250 1.00 19.37 123 SER B CA 1
ATOM 1818 C C . SER B 2 123 ? -10.479 -7.887 3.984 1.00 22.34 123 SER B C 1
ATOM 1819 O O . SER B 2 123 ? -10.307 -6.726 3.608 1.00 21.60 123 SER B O 1
ATOM 1822 N N . SER B 2 124 ? -11.683 -8.412 4.185 1.00 27.40 124 SER B N 1
ATOM 1823 C CA . SER B 2 124 ? -12.904 -7.645 3.970 1.00 34.00 124 SER B CA 1
ATOM 1824 C C . SER B 2 124 ? -14.004 -8.131 4.904 1.00 34.47 124 SER B C 1
ATOM 1825 O O . SER B 2 124 ? -13.983 -9.279 5.355 1.00 33.75 124 SER B O 1
#

Secondary structure (DSSP, 8-state):
--EEETTEEEE-----PPPPP--SSHHHHHHHHHHGGGS-SS-----GGGSSSHHHHHHHHHHHHHHHHHH----HHHHHHHHHHHHHHHHHHHHHHHHHHH-/---EEEE--EEE-TT--EEEEEEE-SS-GGGS-EEEEEE-TTS--EEEEEE-TTSS-EEE-GGGTTTEEEEEEGGGTEEEEEE-S--GGG-EEEEEEEEPSSS--SSGGGEES----EEEEE--

GO terms:
  GO:0043195 terminal bouton (C, IDA)
  GO:0005539 glycosaminoglycan binding (F, IDA)
  GO:0001540 amyloid-beta binding (F, IDA)
  GO:0030425 dendrite (C, IDA)
  GO:0019828 aspartic-type endopeptidase inhibitor activity (F, IDA)
  GO:0035556 intracellular signal transduction (P, IGI)
  GO:0001540 amyloid-beta binding (F, TAS)
  GO:1904645 response to amyloid-beta (P, IGI)
  GO:1904646 cellular response to amyloid-beta (P, IGI)
  GO:0050850 positive regulation of calcium-mediated signaling (P, IGI)
  GO:1905664 regulation of calcium ion import across plasma membrane (P, IGI)
  GO:1990535 neuron projection maintenance (P, IGI)
  GO:1900449 regulation of glutamate receptor signaling pathway (P, IGI)
  GO:1902430 negative regulation of amyloid-beta formation (P, IGI)
  GO:1902951 negative regulation of dendritic spine maintenance (P, IGI)
  GO:1902992 negative regulation of amyloid precursor protein catabolic process (P, IGI)
  GO:0090314 positive regulation of protein targeting to membrane (P, IGI)
  GO:0007611 learning or memory (P, IGI)
  GO:0045121 membrane raft (C, IMP)
  GO:0038023 signaling receptor activity (F, IMP)

Solvent-accessible surface area: 11230 Å² total; per-residue (Å²): 126,50,31,100,8,22,65,16,25,35,3,61,26,69,67,44,103,64,54,37,4,129,26,80,74,111,156,42,32,126,37,1,120,120,18,15,154,84,1,8,43,93,2,52,24,12,48,19,63,19,14,63,71,69,72,3,1,7,77,2,1,17,36,1,1,13,66,42,50,53,101,123,169,57,73,139,62,1,34,87,0,0,81,106,1,0,84,95,5,0,40,70,6,36,105,119,36,21,69,75,123,173,121,149,0,97,19,95,9,60,45,32,42,120,4,115,76,50,23,63,29,138,0,22,0,51,16,55,36,218,61,0,54,85,53,16,0,0,0,0,35,57,29,113,92,144,42,72,33,9,0,0,0,6,18,31,78,32,76,107,57,25,30,11,92,56,0,146,82,21,5,72,8,47,30,46,47,96,143,56,17,0,36,0,58,0,57,77,2,74,98,104,0,42,8,26,0,36,0,0,22,10,57,31,119,43,31,3,13,0,64,20,1,6,42,64,66,6,138,10,17,106,1,61,8,32,162

Nearest PDB structures (foldseek):
  6her-assembly1_A  TM=1.010E+00  e=8.158E-20  Mus musculus
  6hhd-assembly1_C  TM=9.847E-01  e=3.387E-16  Mus musculus
  4n9o-assembly1_A  TM=9.644E-01  e=7.264E-16  Homo sapiens
  4yx2-assembly1_A  TM=9.809E-01  e=2.905E-14  Bos taurus
  6du9-assembly1_A  TM=9.530E-01  e=3.940E-13  Homo sapiens